Protein AF-0000000084991983 (afdb_homodimer)

Radius of gyration: 19.53 Å; Cα contacts (8 Å, |Δi|>4): 153; chains: 2; bounding box: 23×63×51 Å

Organism: Ammonifex degensii (strain DSM 10501 / KC4) (NCBI:txid429009)

InterPro domains:
  IPR003735 Metal-sensitive transcriptional repressor [PF02583] (11-75)
  IPR003735 Metal-sensitive transcriptional repressor [PTHR33677] (10-72)
  IPR038390 Metal-sensitive repressor, helix protomer superfamily [G3DSA:1.20.58.1000] (6-88)

Nearest PDB structures (foldseek):
  5lbm-assembly1_D  TM=7.539E-01  e=9.224E-03  Escherichia coli O157:H7
  4adz-assembly1_A-2  TM=6.629E-01  e=1.102E-02  Streptomyces lividans
  2hh7-assembly1_A  TM=7.240E-01  e=2.119E-02  Mycobacterium tuberculosis
  5lcy-assembly1_C  TM=6.510E-01  e=1.317E-02  Salmonella enterica subsp. enterica serovar Typhimurium
  5fmn-assembly1_B  TM=6.600E-01  e=1.671E-02  Synechocystis sp. PCC 6803

Solvent-accessible surface area (backbone atoms only — not comparable to full-atom values): 10326 Å² total; per-residue (Å²): 130,85,65,73,70,51,72,69,54,46,53,50,44,53,48,38,53,51,45,37,51,42,38,52,50,41,37,50,36,59,67,67,65,50,61,48,69,58,47,52,52,47,45,51,51,39,53,50,48,51,54,55,42,45,38,54,50,49,61,55,35,51,53,50,45,50,51,72,75,36,98,62,50,70,67,55,49,54,50,51,53,56,55,47,52,59,51,53,74,38,85,75,128,129,87,64,75,70,51,72,70,54,45,52,50,43,52,48,38,51,50,44,37,52,41,39,51,50,42,37,51,36,59,66,66,64,52,62,47,69,58,49,53,51,48,45,51,52,40,53,51,49,52,53,56,43,46,40,54,50,49,62,53,36,52,53,48,45,48,51,73,76,34,98,61,49,69,65,56,49,53,51,51,51,56,54,46,52,60,52,53,73,39,83,74,128

pLDDT: mean 87.82, std 11.71, range [43.47, 98.44]

Secondary structure (DSSP, 8-state):
------HHHHHHHHHHHHHHHHHHHHHHHHHTT--HHHHHHHHHHHHHHHHHHHHHHHHHHHHHHHHHHS---HHHHHHHHHHHHHHHTS---/------HHHHHHHHHHHHHHHHHHHHHHHHHTT--HHHHHHHHHHHHHHHHHHHHHHHHHHHHHHHHHHS---HHHHHHHHHHHHHHHTS---

Sequence (186 aa):
MTNLPDEGRLAIINRLRRIEGQVRGVCRMVEEDQDCEKILDQFKALEVAVRNCRRAVIGYYMIRCVKERFQCSEEMVGFLKQRLSGILDTPLPMTNLPDEGRLAIINRLRRIEGQVRGVCRMVEEDQDCEKILDQFKALEVAVRNCRRAVIGYYMIRCVKERFQCSEEMVGFLKQRLSGILDTPLP

Structure (mmCIF, N/CA/C/O backbone):
data_AF-0000000084991983-model_v1
#
loop_
_entity.id
_entity.type
_entity.pdbx_description
1 polymer 'Transcriptional regulator'
#
loop_
_atom_site.group_PDB
_atom_site.id
_atom_site.type_symbol
_atom_site.label_atom_id
_atom_site.label_alt_id
_atom_site.label_comp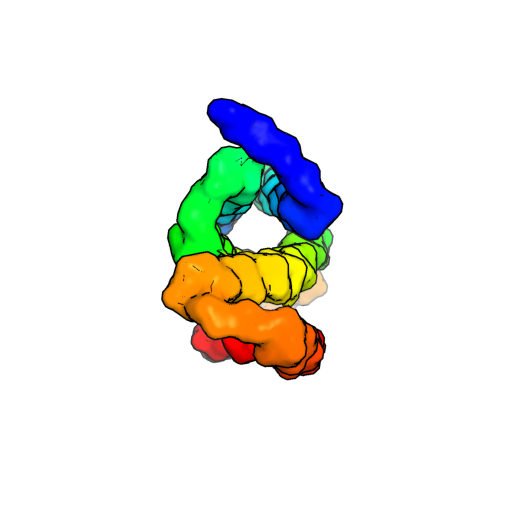_id
_atom_site.label_asym_id
_atom_site.label_entity_id
_atom_site.label_seq_id
_atom_site.pdbx_PDB_ins_code
_atom_site.Cartn_x
_atom_site.Cartn_y
_atom_site.Cartn_z
_atom_site.occupancy
_atom_site.B_iso_or_equiv
_atom_site.auth_seq_id
_atom_site.auth_comp_id
_atom_site.auth_asym_id
_atom_site.auth_atom_id
_atom_site.pdbx_PDB_model_num
ATOM 1 N N . MET A 1 1 ? 1.05 -30.484 4.715 1 43.47 1 MET A N 1
ATOM 2 C CA . MET A 1 1 ? 2.338 -30.516 4.027 1 43.47 1 MET A CA 1
ATOM 3 C C . MET A 1 1 ? 2.826 -29.094 3.73 1 43.47 1 MET A C 1
ATOM 5 O O . MET A 1 1 ? 2.158 -28.344 3.02 1 43.47 1 MET A O 1
ATOM 9 N N . THR A 1 2 ? 3.449 -28.375 4.691 1 53.75 2 THR A N 1
ATOM 10 C CA . THR A 1 2 ? 3.887 -26.984 4.66 1 53.75 2 THR A CA 1
ATOM 11 C C . THR A 1 2 ? 4.77 -26.719 3.439 1 53.75 2 THR A C 1
ATOM 13 O O . THR A 1 2 ? 5.883 -27.25 3.348 1 53.75 2 THR A O 1
ATOM 16 N N . ASN A 1 3 ? 4.199 -26.75 2.229 1 66.69 3 ASN A N 1
ATOM 17 C CA . ASN A 1 3 ? 4.977 -26.609 1.001 1 66.69 3 ASN A CA 1
ATOM 18 C C . ASN A 1 3 ? 5.922 -25.422 1.068 1 66.69 3 ASN A C 1
ATOM 20 O O . ASN A 1 3 ? 5.516 -24.312 1.453 1 66.69 3 ASN A O 1
ATOM 24 N N . LEU A 1 4 ? 7.168 -25.734 1.27 1 76.19 4 LEU A N 1
ATOM 25 C CA . LEU A 1 4 ? 8.242 -24.75 1.334 1 76.19 4 LEU A CA 1
ATOM 26 C C . LEU A 1 4 ? 8.148 -23.766 0.174 1 76.19 4 LEU A C 1
ATOM 28 O O . LEU A 1 4 ? 7.918 -24.172 -0.969 1 76.19 4 LEU A O 1
ATOM 32 N N . PRO A 1 5 ? 8.133 -22.547 0.545 1 82.06 5 PRO A N 1
ATOM 33 C CA . PRO A 1 5 ? 8 -21.547 -0.523 1 82.06 5 PRO A CA 1
ATOM 34 C C . PRO A 1 5 ? 9.18 -21.578 -1.501 1 82.06 5 PRO A C 1
ATOM 36 O O . PRO A 1 5 ? 10.312 -21.812 -1.096 1 82.06 5 PRO A O 1
ATOM 39 N N . ASP A 1 6 ? 8.922 -21.578 -2.74 1 90.19 6 ASP A N 1
ATOM 40 C CA . ASP A 1 6 ? 9.977 -21.391 -3.736 1 90.19 6 ASP A CA 1
ATOM 41 C C . ASP A 1 6 ? 10.555 -19.969 -3.664 1 90.19 6 ASP A C 1
ATOM 43 O O . ASP A 1 6 ? 10.164 -19.188 -2.809 1 90.19 6 ASP A O 1
ATOM 47 N N . GLU A 1 7 ? 11.5 -19.703 -4.543 1 91.19 7 GLU A N 1
ATOM 48 C CA . GLU A 1 7 ? 12.219 -18.438 -4.492 1 91.19 7 GLU A CA 1
ATOM 49 C C . GLU A 1 7 ? 11.289 -17.266 -4.754 1 91.19 7 GLU A C 1
ATOM 51 O O . GLU A 1 7 ? 11.406 -16.203 -4.117 1 91.19 7 GLU A O 1
ATOM 56 N N . GLY A 1 8 ? 10.383 -17.406 -5.707 1 91 8 GLY A N 1
ATOM 57 C CA . GLY A 1 8 ? 9.422 -16.344 -6.016 1 91 8 GLY A CA 1
ATOM 58 C C . GLY A 1 8 ? 8.484 -16.047 -4.867 1 91 8 GLY A C 1
ATOM 59 O O . GLY A 1 8 ? 8.242 -14.883 -4.543 1 91 8 GLY A O 1
ATOM 60 N N . ARG A 1 9 ? 7.992 -17.062 -4.301 1 93.75 9 ARG A N 1
ATOM 61 C CA . ARG A 1 9 ? 7.094 -16.906 -3.162 1 93.75 9 ARG A CA 1
ATOM 62 C C . ARG A 1 9 ? 7.816 -16.281 -1.973 1 93.75 9 ARG A C 1
ATOM 64 O O . ARG A 1 9 ? 7.266 -15.422 -1.284 1 93.75 9 ARG A O 1
ATOM 71 N N . LEU A 1 10 ? 9.039 -16.75 -1.759 1 95.94 10 LEU A N 1
ATOM 72 C CA . LEU A 1 10 ? 9.836 -16.203 -0.664 1 95.94 10 LEU A CA 1
ATOM 73 C C . LEU A 1 10 ? 10.102 -14.719 -0.87 1 95.94 10 LEU A C 1
ATOM 75 O O . LEU A 1 10 ? 10.031 -13.93 0.08 1 95.94 10 LEU A O 1
ATOM 79 N N . ALA A 1 11 ? 10.422 -14.352 -2.084 1 96.06 11 ALA A N 1
ATOM 80 C CA . ALA A 1 11 ? 10.656 -12.945 -2.408 1 96.06 11 ALA A CA 1
ATOM 81 C C . ALA A 1 11 ? 9.422 -12.102 -2.096 1 96.06 11 ALA A C 1
ATOM 83 O O . ALA A 1 11 ? 9.539 -10.992 -1.562 1 96.06 11 ALA A O 1
ATOM 84 N N . ILE A 1 12 ? 8.281 -12.625 -2.395 1 96.94 12 ILE A N 1
ATOM 85 C CA . ILE A 1 12 ? 7.027 -11.922 -2.158 1 96.94 12 ILE A CA 1
ATOM 86 C C . ILE A 1 12 ? 6.789 -11.781 -0.656 1 96.94 12 ILE A C 1
ATOM 88 O O . ILE A 1 12 ? 6.398 -10.711 -0.182 1 96.94 12 ILE A O 1
ATOM 92 N N . ILE A 1 13 ? 7.062 -12.859 0.103 1 97.94 13 ILE A N 1
ATOM 93 C CA . ILE A 1 13 ? 6.898 -12.844 1.553 1 97.94 13 ILE A CA 1
ATOM 94 C C . ILE A 1 13 ? 7.793 -11.758 2.158 1 97.94 13 ILE A C 1
ATOM 96 O O . ILE A 1 13 ? 7.348 -10.969 2.992 1 97.94 13 ILE A O 1
ATOM 100 N N . ASN A 1 14 ? 9 -11.719 1.677 1 97.81 14 ASN A N 1
ATOM 101 C CA . ASN A 1 14 ? 9.945 -10.734 2.184 1 97.81 14 ASN A CA 1
ATOM 102 C C . ASN A 1 14 ? 9.492 -9.312 1.866 1 97.81 14 ASN A C 1
ATOM 104 O O . ASN A 1 14 ? 9.633 -8.406 2.695 1 97.81 14 ASN A O 1
ATOM 108 N N . ARG A 1 15 ? 8.992 -9.078 0.676 1 97.69 15 ARG A N 1
ATOM 109 C CA . ARG A 1 15 ? 8.477 -7.77 0.302 1 97.69 15 ARG A CA 1
ATOM 110 C C . ARG A 1 15 ? 7.297 -7.375 1.187 1 97.69 15 ARG A C 1
ATOM 112 O O . ARG A 1 15 ? 7.203 -6.227 1.626 1 97.69 15 ARG A O 1
ATOM 119 N N . LEU A 1 16 ? 6.418 -8.281 1.469 1 98.31 16 LEU A N 1
ATOM 120 C CA . LEU A 1 16 ? 5.25 -8.016 2.297 1 98.31 16 LEU A CA 1
ATOM 121 C C . LEU A 1 16 ? 5.66 -7.672 3.727 1 98.31 16 LEU A C 1
ATOM 123 O O . LEU A 1 16 ? 5.07 -6.789 4.352 1 98.31 16 LEU A O 1
ATOM 127 N N . ARG A 1 17 ? 6.68 -8.359 4.191 1 97.75 17 ARG A N 1
ATOM 128 C CA . ARG A 1 17 ? 7.176 -8.078 5.535 1 97.75 17 ARG A CA 1
ATOM 129 C C . ARG A 1 17 ? 7.781 -6.68 5.617 1 97.75 17 ARG A C 1
ATOM 131 O O . ARG A 1 17 ? 7.617 -5.988 6.625 1 97.75 17 ARG A O 1
ATOM 138 N N . ARG A 1 18 ? 8.438 -6.32 4.602 1 97.38 18 ARG A N 1
ATOM 139 C CA . ARG A 1 18 ? 8.977 -4.969 4.547 1 97.38 18 ARG A CA 1
ATOM 140 C C . ARG A 1 18 ? 7.855 -3.932 4.562 1 97.38 18 ARG A C 1
ATOM 142 O O . ARG A 1 18 ? 7.938 -2.932 5.277 1 97.38 18 ARG A O 1
ATOM 149 N N . ILE A 1 19 ? 6.832 -4.172 3.75 1 98.44 19 ILE A N 1
ATOM 150 C CA . ILE A 1 19 ? 5.684 -3.27 3.684 1 98.44 19 ILE A CA 1
ATOM 151 C C . ILE A 1 19 ? 5.035 -3.156 5.062 1 98.44 19 ILE A C 1
ATOM 153 O O . ILE A 1 19 ? 4.684 -2.059 5.5 1 98.44 19 ILE A O 1
ATOM 157 N N . GLU A 1 20 ? 4.887 -4.262 5.723 1 98.06 20 GLU A N 1
ATOM 158 C CA . GLU A 1 20 ? 4.32 -4.273 7.07 1 98.06 20 GLU A CA 1
ATOM 159 C C . GLU A 1 20 ? 5.121 -3.375 8.016 1 98.06 20 GLU A C 1
ATOM 161 O O . GLU A 1 20 ? 4.543 -2.604 8.781 1 98.06 20 GLU A O 1
ATOM 166 N N . GLY A 1 21 ? 6.43 -3.521 7.945 1 97.31 21 GLY A N 1
ATOM 167 C CA . GLY A 1 21 ? 7.293 -2.668 8.75 1 97.31 21 GLY A CA 1
ATOM 168 C C . GLY A 1 21 ? 7.129 -1.192 8.438 1 97.31 21 GLY A C 1
ATOM 169 O O . GLY A 1 21 ? 7.121 -0.359 9.344 1 97.31 21 GLY A O 1
ATOM 170 N N . GLN A 1 22 ? 6.984 -0.893 7.082 1 97.81 22 GLN A N 1
ATOM 171 C CA . GLN A 1 22 ? 6.805 0.495 6.668 1 97.81 22 GLN A CA 1
ATOM 172 C C . GLN A 1 22 ? 5.488 1.058 7.191 1 97.81 22 GLN A C 1
ATOM 174 O O . GLN A 1 22 ? 5.434 2.199 7.652 1 97.81 22 GLN A O 1
ATOM 179 N N . VAL A 1 23 ? 4.43 0.25 7.148 1 98.25 23 VAL A N 1
ATOM 180 C CA . VAL A 1 23 ? 3.131 0.681 7.652 1 98.25 23 VAL A CA 1
ATOM 181 C C . VAL A 1 23 ? 3.23 0.987 9.148 1 98.25 23 VAL A C 1
ATOM 183 O O . VAL A 1 23 ? 2.752 2.027 9.602 1 98.25 23 VAL A O 1
ATOM 186 N N . ARG A 1 24 ? 3.883 0.131 9.883 1 97.25 24 ARG A N 1
ATOM 187 C CA . ARG A 1 24 ? 4.078 0.332 11.32 1 97.25 24 ARG A CA 1
ATOM 188 C C . ARG A 1 24 ? 4.863 1.609 11.586 1 97.25 24 ARG A C 1
ATOM 190 O O . ARG A 1 24 ? 4.551 2.35 12.523 1 97.25 24 ARG A O 1
ATOM 197 N N . GLY A 1 25 ? 5.867 1.763 10.766 1 97.25 25 GLY A N 1
ATOM 198 C CA . GLY A 1 25 ? 6.676 2.963 10.898 1 97.25 25 GLY A CA 1
ATOM 199 C C . GLY A 1 25 ? 5.883 4.242 10.711 1 97.25 25 GL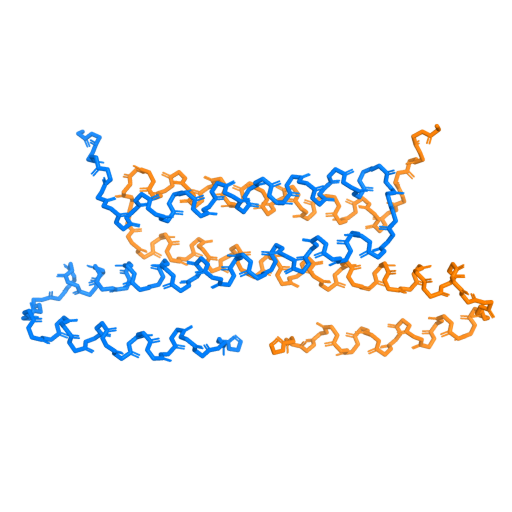Y A C 1
ATOM 200 O O . GLY A 1 25 ? 5.98 5.164 11.523 1 97.25 25 GLY A O 1
ATOM 201 N N . VAL A 1 26 ? 5.047 4.32 9.648 1 97.88 26 VAL A N 1
ATOM 202 C CA . VAL A 1 26 ? 4.219 5.496 9.391 1 97.88 26 VAL A CA 1
ATOM 203 C C . VAL A 1 26 ? 3.23 5.695 10.539 1 97.88 26 VAL A C 1
ATOM 205 O O . VAL A 1 26 ? 3.037 6.816 11.008 1 97.88 26 VAL A O 1
ATOM 208 N N . CYS A 1 27 ? 2.586 4.617 10.914 1 97.88 27 CYS A N 1
ATOM 209 C CA . CYS A 1 27 ? 1.615 4.672 12.008 1 97.88 27 CYS A CA 1
ATOM 210 C C . CYS A 1 27 ? 2.24 5.258 13.266 1 97.88 27 CYS A C 1
ATOM 212 O O . CYS A 1 27 ? 1.66 6.137 13.898 1 97.88 27 CYS A O 1
ATOM 214 N N . ARG A 1 28 ? 3.406 4.781 13.648 1 97.06 28 ARG A N 1
ATOM 215 C CA . ARG A 1 28 ? 4.125 5.281 14.812 1 97.06 28 ARG A CA 1
ATOM 216 C C . ARG A 1 28 ? 4.398 6.777 14.695 1 97.06 28 ARG A C 1
ATOM 218 O O . ARG A 1 28 ? 4.223 7.523 15.656 1 97.06 28 ARG A O 1
ATOM 225 N N . MET A 1 29 ? 4.828 7.145 13.492 1 96.44 29 MET A N 1
ATOM 226 C CA . MET A 1 29 ? 5.125 8.555 13.266 1 96.44 29 MET A CA 1
ATOM 227 C C . MET A 1 29 ? 3.879 9.414 13.469 1 96.44 29 MET A C 1
ATOM 229 O O . MET A 1 29 ? 3.957 10.5 14.039 1 96.44 29 MET A O 1
ATOM 233 N N . VAL A 1 30 ? 2.748 8.945 12.992 1 96.5 30 VAL A N 1
ATOM 234 C CA . VAL A 1 30 ? 1.485 9.664 13.133 1 96.5 30 VAL A CA 1
ATOM 235 C C . VAL A 1 30 ? 1.081 9.703 14.609 1 96.5 30 VAL A C 1
ATOM 237 O O . VAL A 1 30 ? 0.678 10.75 15.117 1 96.5 30 VAL A O 1
ATOM 240 N N . GLU A 1 31 ? 1.225 8.609 15.312 1 96.25 31 GLU A N 1
ATOM 241 C CA . GLU A 1 31 ? 0.888 8.523 16.734 1 96.25 31 GLU A CA 1
ATOM 242 C C . GLU A 1 31 ? 1.729 9.492 17.562 1 96.25 31 GLU A C 1
ATOM 244 O O . GLU A 1 31 ? 1.227 10.102 18.5 1 96.25 31 GLU A O 1
ATOM 249 N N . GLU A 1 32 ? 2.963 9.656 17.156 1 95.56 32 GLU A N 1
ATOM 250 C CA . GLU A 1 32 ? 3.916 10.492 17.891 1 95.56 32 GLU A CA 1
ATOM 251 C C . GLU A 1 32 ? 3.867 11.938 17.406 1 95.56 32 GLU A C 1
ATOM 253 O O . GLU A 1 32 ? 4.617 12.781 17.906 1 95.56 32 GLU A O 1
ATOM 258 N N . ASP A 1 33 ? 2.998 12.18 16.406 1 93.31 33 ASP A N 1
ATOM 259 C CA . ASP A 1 33 ? 2.822 13.516 15.828 1 93.31 33 ASP A CA 1
ATOM 260 C C . ASP A 1 33 ? 4.156 14.078 15.344 1 93.31 33 ASP A C 1
ATOM 262 O O . ASP A 1 33 ? 4.52 15.203 15.695 1 93.31 33 ASP A O 1
ATOM 266 N N . GLN A 1 34 ? 4.891 13.32 14.633 1 93.81 34 GLN A N 1
ATOM 267 C CA . GLN A 1 34 ? 6.191 13.719 14.102 1 93.81 34 GLN A CA 1
ATOM 268 C C . GLN A 1 34 ? 6.035 14.727 12.969 1 93.81 34 GLN A C 1
ATOM 270 O O . GLN A 1 34 ? 4.918 15.133 12.641 1 93.81 34 GLN A O 1
ATOM 275 N N . ASP A 1 35 ? 7.152 15.211 12.43 1 92.75 35 ASP A N 1
ATOM 276 C CA . ASP A 1 35 ? 7.195 16.203 11.359 1 92.75 35 ASP A CA 1
ATOM 277 C C . ASP A 1 35 ? 6.387 15.742 10.148 1 92.75 35 ASP A C 1
ATOM 279 O O . ASP A 1 35 ? 6.551 14.617 9.672 1 92.75 35 ASP A O 1
ATOM 283 N N . CYS A 1 36 ? 5.527 16.578 9.719 1 92.44 36 CYS A N 1
ATOM 284 C CA . CYS A 1 36 ? 4.586 16.266 8.656 1 92.44 36 CYS A CA 1
ATOM 285 C C . CYS A 1 36 ? 5.32 15.883 7.375 1 92.44 36 CYS A C 1
ATOM 287 O O . CYS A 1 36 ? 4.871 15 6.641 1 92.44 36 CYS A O 1
ATOM 289 N N . GLU A 1 37 ? 6.445 16.562 7.047 1 90.81 37 GLU A N 1
ATOM 290 C CA . GLU A 1 37 ? 7.199 16.25 5.836 1 90.81 37 GLU A CA 1
ATOM 291 C C . GLU A 1 37 ? 7.77 14.836 5.887 1 90.81 37 GLU A C 1
ATOM 293 O O . GLU A 1 37 ? 7.762 14.125 4.879 1 90.81 37 GLU A O 1
ATOM 298 N N . LYS A 1 38 ? 8.227 14.445 7.078 1 94.44 38 LYS A N 1
ATOM 299 C CA . LYS A 1 38 ? 8.773 13.109 7.25 1 94.44 38 LYS A CA 1
ATOM 300 C C . LYS A 1 38 ? 7.691 12.047 7.125 1 94.44 38 LYS A C 1
ATOM 302 O O . LYS A 1 38 ? 7.918 10.984 6.531 1 94.44 38 LYS A O 1
ATOM 307 N N . ILE A 1 39 ? 6.531 12.383 7.652 1 95.69 39 ILE A N 1
ATOM 308 C CA . ILE A 1 39 ? 5.402 11.461 7.574 1 95.69 39 ILE A CA 1
ATOM 309 C C . ILE A 1 39 ? 5.004 11.25 6.113 1 95.69 39 ILE A C 1
ATOM 311 O O . ILE A 1 39 ? 4.793 10.117 5.676 1 95.69 39 ILE A O 1
ATOM 315 N N . LEU A 1 40 ? 4.973 12.32 5.328 1 93.31 40 LEU A N 1
ATOM 316 C CA . LEU A 1 40 ? 4.609 12.234 3.916 1 93.31 40 LEU A CA 1
ATOM 317 C C . LEU A 1 40 ? 5.66 11.461 3.133 1 93.31 40 LEU A C 1
ATOM 319 O O . LEU A 1 40 ? 5.32 10.656 2.26 1 93.31 40 LEU A O 1
ATOM 323 N N . ASP A 1 41 ? 6.883 11.68 3.479 1 93.94 41 ASP A N 1
ATOM 324 C CA . ASP A 1 41 ? 7.965 10.977 2.799 1 93.94 41 ASP A CA 1
ATOM 325 C C . ASP A 1 41 ? 7.906 9.477 3.072 1 93.94 41 ASP A C 1
ATOM 327 O O . ASP A 1 41 ? 8.07 8.664 2.156 1 93.94 41 ASP A O 1
ATOM 331 N N . GLN A 1 42 ? 7.629 9.203 4.34 1 96 42 GLN A N 1
ATOM 332 C CA . GLN A 1 42 ? 7.559 7.793 4.707 1 96 42 GLN A CA 1
ATOM 333 C C . GLN A 1 42 ? 6.348 7.117 4.066 1 96 42 GLN A C 1
ATOM 335 O O . GLN A 1 42 ? 6.41 5.949 3.682 1 96 42 GLN A O 1
ATOM 340 N N . PHE A 1 43 ? 5.293 7.824 3.953 1 96.31 43 PHE A N 1
ATOM 341 C CA . PHE A 1 43 ? 4.109 7.273 3.301 1 96.31 43 PHE A CA 1
ATOM 342 C C . PHE A 1 43 ? 4.371 7.031 1.818 1 96.31 43 PHE A C 1
ATOM 344 O O . PHE A 1 43 ? 3.93 6.027 1.261 1 96.31 43 PHE A O 1
ATOM 351 N N . LYS A 1 44 ? 5.02 7.953 1.188 1 95 44 LYS A N 1
ATOM 352 C CA . LYS A 1 44 ? 5.391 7.773 -0.212 1 95 44 LYS A CA 1
ATOM 353 C C . LYS A 1 44 ? 6.215 6.5 -0.405 1 95 44 LYS A C 1
ATOM 355 O O . LYS A 1 44 ? 6.008 5.762 -1.369 1 95 44 LYS A O 1
ATOM 360 N N . ALA A 1 45 ? 7.137 6.281 0.519 1 96.56 45 ALA A N 1
ATOM 361 C CA . ALA A 1 45 ? 7.953 5.066 0.475 1 96.56 45 ALA A CA 1
ATOM 362 C C . ALA A 1 45 ? 7.086 3.818 0.586 1 96.56 45 ALA A C 1
ATOM 364 O O . ALA A 1 45 ? 7.34 2.816 -0.085 1 96.56 45 ALA A O 1
ATOM 365 N N . LEU A 1 46 ? 6.055 3.885 1.423 1 97.25 46 LEU A N 1
ATOM 366 C CA . LEU A 1 46 ? 5.113 2.783 1.575 1 97.25 46 LEU A CA 1
ATOM 367 C C . LEU A 1 46 ? 4.363 2.523 0.273 1 97.25 46 LEU A C 1
ATOM 369 O O . LEU A 1 46 ? 4.234 1.374 -0.156 1 97.25 46 LEU A O 1
ATOM 373 N N . GLU A 1 47 ? 3.916 3.551 -0.364 1 94.31 47 GLU A N 1
ATOM 374 C CA . GLU A 1 47 ? 3.195 3.426 -1.627 1 94.31 47 GLU A CA 1
ATOM 375 C C . GLU A 1 47 ? 4.066 2.775 -2.699 1 94.31 47 GLU A C 1
ATOM 377 O O . GLU A 1 47 ? 3.607 1.899 -3.434 1 94.31 47 GLU A O 1
ATOM 382 N N . VAL A 1 48 ? 5.273 3.236 -2.773 1 94.25 48 VAL A N 1
ATOM 383 C CA . VAL A 1 48 ? 6.219 2.715 -3.754 1 94.25 48 VAL A CA 1
ATOM 384 C C . VAL A 1 48 ? 6.48 1.234 -3.484 1 94.25 48 VAL A C 1
ATOM 386 O O . VAL A 1 48 ? 6.508 0.424 -4.414 1 94.25 48 VAL A O 1
ATOM 389 N N . ALA A 1 49 ? 6.684 0.936 -2.182 1 96.44 49 ALA A N 1
ATOM 390 C CA . ALA A 1 49 ? 6.918 -0.453 -1.797 1 96.44 49 ALA A CA 1
ATOM 391 C C . ALA A 1 49 ? 5.742 -1.339 -2.197 1 96.44 49 ALA A C 1
ATOM 393 O O . ALA A 1 49 ? 5.934 -2.451 -2.693 1 96.44 49 ALA A O 1
ATOM 394 N N . VAL A 1 50 ? 4.496 -0.913 -2.039 1 96.25 50 VAL A N 1
ATOM 395 C CA . VAL A 1 50 ? 3.303 -1.674 -2.387 1 96.25 50 VAL A CA 1
ATOM 396 C C . VAL A 1 50 ? 3.223 -1.849 -3.902 1 96.25 50 VAL A C 1
ATOM 398 O O . VAL A 1 50 ? 2.908 -2.936 -4.391 1 96.25 50 VAL A O 1
ATOM 401 N N . ARG A 1 51 ? 3.561 -0.825 -4.617 1 92 51 ARG A N 1
ATOM 402 C CA . ARG A 1 51 ? 3.551 -0.889 -6.078 1 92 51 ARG A CA 1
ATOM 403 C C . ARG A 1 51 ? 4.559 -1.913 -6.586 1 92 51 ARG A C 1
ATOM 405 O O . ARG A 1 51 ? 4.254 -2.691 -7.492 1 92 51 ARG A O 1
ATOM 412 N N . ASN A 1 52 ? 5.691 -1.844 -6.039 1 92.81 52 ASN A N 1
ATOM 413 C CA . ASN A 1 52 ? 6.727 -2.803 -6.414 1 92.81 52 ASN A CA 1
ATOM 414 C C . ASN A 1 52 ? 6.316 -4.23 -6.074 1 92.81 52 ASN A C 1
ATOM 416 O O . ASN A 1 52 ? 6.562 -5.156 -6.852 1 92.81 52 ASN A O 1
ATOM 420 N N . CYS A 1 53 ? 5.688 -4.414 -4.992 1 96.19 53 CYS A N 1
ATOM 421 C CA . CYS A 1 53 ? 5.211 -5.73 -4.586 1 96.19 53 CYS A CA 1
ATOM 422 C C . CYS A 1 53 ? 4.113 -6.227 -5.52 1 96.19 53 CYS A C 1
ATOM 424 O O . CYS A 1 53 ? 4.055 -7.414 -5.844 1 96.19 53 CYS A O 1
ATOM 426 N N . ARG A 1 54 ? 3.299 -5.336 -5.93 1 92.06 54 ARG A N 1
ATOM 427 C CA . ARG A 1 54 ? 2.234 -5.66 -6.875 1 92.06 54 ARG A CA 1
ATOM 428 C C . ARG A 1 54 ? 2.793 -6.336 -8.117 1 92.06 54 ARG A C 1
ATOM 430 O O . ARG A 1 54 ? 2.262 -7.352 -8.57 1 92.06 54 ARG A O 1
ATOM 437 N N . ARG A 1 55 ? 3.828 -5.797 -8.633 1 90.12 55 ARG A N 1
ATOM 438 C CA . ARG A 1 55 ? 4.461 -6.363 -9.82 1 90.12 55 ARG A CA 1
ATOM 439 C C . ARG A 1 55 ? 4.914 -7.797 -9.57 1 90.12 55 ARG A C 1
ATOM 441 O O . ARG A 1 55 ? 4.711 -8.672 -10.414 1 90.12 55 ARG A O 1
ATOM 448 N N . ALA A 1 56 ? 5.48 -8.008 -8.469 1 92.69 56 ALA A N 1
ATOM 449 C CA . ALA A 1 56 ? 5.973 -9.336 -8.109 1 92.69 56 ALA A CA 1
ATOM 450 C C . ALA A 1 56 ? 4.816 -10.312 -7.898 1 92.69 56 ALA A C 1
ATOM 452 O O . ALA A 1 56 ? 4.852 -11.445 -8.383 1 92.69 56 ALA A O 1
ATOM 453 N N . VAL A 1 57 ? 3.795 -9.891 -7.234 1 93.88 57 VAL A N 1
ATOM 454 C CA . VAL A 1 57 ? 2.645 -10.719 -6.902 1 93.88 57 VAL A CA 1
ATOM 455 C C . VAL A 1 57 ? 1.892 -11.094 -8.172 1 93.88 57 VAL A C 1
ATOM 457 O O . VAL A 1 57 ? 1.602 -12.273 -8.406 1 93.88 57 VAL A O 1
ATOM 460 N N . ILE A 1 58 ? 1.608 -10.102 -8.969 1 89.94 58 ILE A N 1
ATOM 461 C CA . ILE A 1 58 ? 0.861 -10.336 -10.203 1 89.94 58 ILE A CA 1
ATOM 462 C C . ILE A 1 58 ? 1.67 -11.234 -11.133 1 89.94 58 ILE A C 1
ATOM 464 O O . ILE A 1 58 ? 1.14 -12.195 -11.695 1 89.94 58 ILE A O 1
ATOM 468 N N . GLY A 1 59 ? 2.918 -10.906 -11.297 1 87.69 59 GLY A N 1
ATOM 469 C CA . GLY A 1 59 ? 3.779 -11.711 -12.156 1 87.69 59 GLY A CA 1
ATOM 470 C C . GLY A 1 59 ? 3.854 -13.164 -11.727 1 87.69 59 GLY A C 1
ATOM 471 O O . GLY A 1 59 ? 3.811 -14.07 -12.57 1 87.69 59 GLY A O 1
ATOM 472 N N . TYR A 1 60 ? 3.916 -13.414 -10.5 1 90.5 60 TYR A N 1
ATOM 473 C CA . TYR A 1 60 ? 4.062 -14.766 -9.977 1 90.5 60 TYR A CA 1
ATOM 474 C C . TYR A 1 60 ? 2.732 -15.508 -10.008 1 90.5 60 TYR A C 1
ATOM 476 O O . TYR A 1 60 ? 2.648 -16.625 -10.539 1 90.5 60 TYR A O 1
ATOM 484 N N . TYR A 1 61 ? 1.675 -14.922 -9.539 1 90.31 61 TYR A N 1
ATOM 485 C CA . TYR A 1 61 ? 0.429 -15.648 -9.328 1 90.31 61 TYR A CA 1
ATOM 486 C C . TYR A 1 61 ? -0.42 -15.656 -10.594 1 90.31 61 TYR A C 1
ATOM 488 O O . TYR A 1 61 ? -1.189 -16.594 -10.836 1 90.31 61 TYR A O 1
ATOM 496 N N . MET A 1 62 ? -0.345 -14.664 -11.312 1 84.56 62 MET A N 1
ATOM 497 C CA . MET A 1 62 ? -1.11 -14.68 -12.555 1 84.56 62 MET A CA 1
ATOM 498 C C . MET A 1 62 ? -0.703 -15.859 -13.43 1 84.56 62 MET A C 1
ATOM 500 O O . MET A 1 62 ? -1.559 -16.562 -13.969 1 84.56 62 MET A O 1
ATOM 504 N N . ILE A 1 63 ? 0.561 -16.078 -13.531 1 83.5 63 ILE A N 1
ATOM 505 C CA . ILE A 1 63 ? 1.09 -17.188 -14.336 1 83.5 63 ILE A CA 1
ATOM 506 C C . ILE A 1 63 ? 0.688 -18.516 -13.711 1 83.5 63 ILE A C 1
ATOM 508 O O . ILE A 1 63 ? 0.286 -19.438 -14.414 1 83.5 63 ILE A O 1
ATOM 512 N N . ARG A 1 64 ? 0.767 -18.609 -12.508 1 84.38 64 ARG A N 1
ATOM 513 C CA . ARG A 1 64 ? 0.412 -19.844 -11.797 1 84.38 64 ARG A CA 1
ATOM 514 C C . ARG A 1 64 ? -1.073 -20.156 -11.953 1 84.38 64 ARG A C 1
ATOM 516 O O . ARG A 1 64 ? -1.452 -21.297 -12.156 1 84.38 64 ARG A O 1
ATOM 523 N N . CYS A 1 65 ? -1.875 -19.156 -11.781 1 85.94 65 CYS A N 1
ATOM 524 C CA . CYS A 1 65 ? -3.314 -19.344 -11.93 1 85.94 65 CYS A CA 1
ATOM 525 C C . CYS A 1 65 ? -3.662 -19.828 -13.328 1 85.94 65 CYS A C 1
ATOM 527 O O . CYS A 1 65 ? -4.48 -20.734 -13.492 1 85.94 65 CYS A O 1
ATOM 529 N N . VAL A 1 66 ? -3.08 -19.219 -14.297 1 82.94 66 VAL A N 1
ATOM 530 C CA . VAL A 1 66 ? -3.314 -19.594 -15.688 1 82.94 66 VAL A CA 1
ATOM 531 C C . VAL A 1 66 ? -2.885 -21.047 -15.898 1 82.94 66 VAL A C 1
ATOM 533 O O . VAL A 1 66 ? -3.607 -21.828 -16.516 1 82.94 66 VAL A O 1
ATOM 536 N N . LYS A 1 67 ? -1.777 -21.438 -15.359 1 84 67 LYS A N 1
ATOM 537 C CA . LYS A 1 67 ? -1.27 -22.797 -15.5 1 84 67 LYS A CA 1
ATOM 538 C C . LYS A 1 67 ? -2.174 -23.797 -14.789 1 84 67 LYS A C 1
ATOM 540 O O . LYS A 1 67 ? -2.383 -24.922 -15.281 1 84 67 LYS A O 1
ATOM 545 N N . GLU A 1 68 ? -2.623 -23.406 -13.703 1 82.5 68 GLU A N 1
ATOM 546 C CA . GLU A 1 68 ? -3.459 -24.297 -12.914 1 82.5 68 GLU A CA 1
ATOM 547 C C . GLU A 1 68 ? -4.824 -24.5 -13.562 1 82.5 68 GLU A C 1
ATOM 549 O O . GLU A 1 68 ? -5.43 -25.562 -13.438 1 82.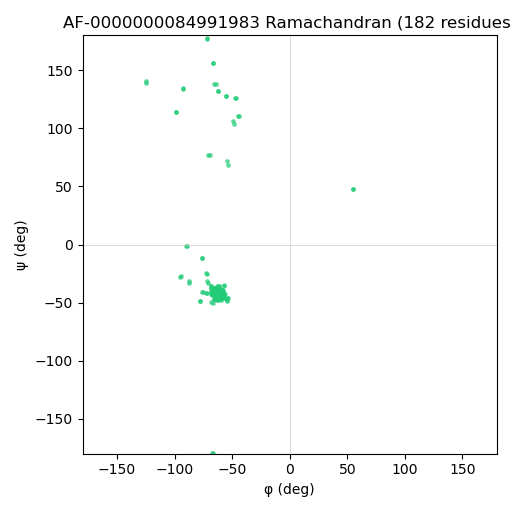5 68 GLU A O 1
ATOM 554 N N . ARG A 1 69 ? -5.281 -23.484 -14.203 1 84.25 69 ARG A N 1
ATOM 555 C CA . ARG A 1 69 ? -6.645 -23.516 -14.719 1 84.25 69 ARG A CA 1
ATOM 556 C C . ARG A 1 69 ? -6.68 -23.984 -16.172 1 84.25 69 ARG A C 1
ATOM 558 O O . ARG A 1 69 ? -7.68 -24.547 -16.625 1 84.25 69 ARG A O 1
ATOM 565 N N . PHE A 1 70 ? -5.516 -23.672 -16.75 1 82.81 70 PHE A N 1
ATOM 566 C CA . PHE A 1 70 ? -5.512 -24 -18.172 1 82.81 70 PHE A CA 1
ATOM 567 C C . PHE A 1 70 ? -4.332 -24.906 -18.516 1 82.81 70 PHE A C 1
ATOM 569 O O . PHE A 1 70 ? -3.324 -24.922 -17.812 1 82.81 70 PHE A O 1
ATOM 576 N N . GLN A 1 71 ? -4.484 -25.922 -19.406 1 82.38 71 GLN A N 1
ATOM 577 C CA . GLN A 1 71 ? -3.398 -26.734 -19.922 1 82.38 71 GLN A CA 1
ATOM 578 C C . GLN A 1 71 ? -2.521 -25.938 -20.891 1 82.38 71 GLN A C 1
ATOM 580 O O . GLN A 1 71 ? -2.654 -26.062 -22.109 1 82.38 71 GLN A O 1
ATOM 585 N N . CYS A 1 72 ? -1.696 -25.109 -20.234 1 80.56 72 CYS A N 1
ATOM 586 C CA . CYS A 1 72 ? -0.871 -24.234 -21.047 1 80.56 72 CYS A CA 1
ATOM 587 C C . CYS A 1 72 ? 0.485 -24.859 -21.344 1 80.56 72 CYS A C 1
ATOM 589 O O . CYS A 1 72 ? 1.068 -25.516 -20.469 1 80.56 72 CYS A O 1
ATOM 591 N N . SER A 1 73 ? 0.819 -24.75 -22.578 1 87 73 SER A N 1
ATOM 592 C CA . SER A 1 73 ? 2.168 -25.172 -22.938 1 87 73 SER A CA 1
ATOM 593 C C . SER A 1 73 ? 3.219 -24.266 -22.312 1 87 73 SER A C 1
ATOM 595 O O . SER A 1 73 ? 2.908 -23.141 -21.891 1 87 73 SER A O 1
ATOM 597 N N . GLU A 1 74 ? 4.367 -24.75 -22.156 1 86.12 74 GLU A N 1
ATOM 598 C CA . GLU A 1 74 ? 5.469 -23.938 -21.641 1 86.12 74 GLU A CA 1
ATOM 599 C C . GLU A 1 74 ? 5.695 -22.703 -22.5 1 86.12 74 GLU A C 1
ATOM 601 O O . GLU A 1 74 ? 6.059 -21.641 -22 1 86.12 74 GLU A O 1
ATOM 606 N N . GLU A 1 75 ? 5.48 -22.922 -23.766 1 87.56 75 GLU A N 1
ATOM 607 C CA . GLU A 1 75 ? 5.621 -21.812 -24.703 1 87.56 75 GLU A CA 1
ATOM 608 C C . GLU A 1 75 ? 4.613 -20.703 -24.406 1 87.56 75 GLU A C 1
ATOM 610 O O . GLU A 1 75 ? 4.965 -19.516 -24.406 1 87.56 75 GLU A O 1
ATOM 615 N N . MET A 1 76 ? 3.395 -21.094 -24.188 1 84.69 76 MET A N 1
ATOM 616 C CA . MET A 1 76 ? 2.346 -20.125 -23.859 1 84.69 76 MET A CA 1
ATOM 617 C C . MET A 1 76 ? 2.643 -19.422 -22.547 1 84.69 76 MET A C 1
ATOM 619 O O . MET A 1 76 ? 2.445 -18.203 -22.422 1 84.69 76 MET A O 1
ATOM 623 N N . VAL A 1 77 ? 3.15 -20.172 -21.609 1 84.75 77 VAL A N 1
ATOM 624 C CA . VAL A 1 77 ? 3.494 -19.625 -20.312 1 84.75 77 VAL A CA 1
ATOM 625 C C . VAL A 1 77 ? 4.617 -18.594 -20.453 1 84.75 77 VAL A C 1
ATOM 627 O O . VAL A 1 77 ? 4.574 -17.531 -19.828 1 84.75 77 VAL A O 1
ATOM 630 N N . GLY A 1 78 ? 5.621 -18.953 -21.219 1 85.44 78 GLY A N 1
ATOM 631 C CA . GLY A 1 78 ? 6.715 -18.031 -21.484 1 85.44 78 GLY A CA 1
ATOM 632 C C . GLY A 1 78 ? 6.262 -16.734 -22.141 1 85.44 78 GLY A C 1
ATOM 633 O O . GLY A 1 78 ? 6.703 -15.656 -21.766 1 85.44 78 GLY A O 1
ATOM 634 N N . PHE A 1 79 ? 5.359 -16.844 -23.016 1 84.5 79 PHE A N 1
ATOM 635 C CA . PHE A 1 79 ? 4.793 -15.688 -23.703 1 84.5 79 PHE A CA 1
ATOM 636 C C . PHE A 1 79 ? 4.027 -14.805 -22.734 1 84.5 79 PHE A C 1
ATOM 638 O O . PHE A 1 79 ? 4.207 -13.586 -22.719 1 84.5 79 PHE A O 1
ATOM 645 N N . LEU A 1 80 ? 3.217 -15.344 -21.938 1 82.56 80 LEU A N 1
ATOM 646 C CA . LEU A 1 80 ? 2.418 -14.617 -20.953 1 82.56 80 LEU A CA 1
ATOM 647 C C . LEU A 1 80 ? 3.312 -13.875 -19.969 1 82.56 80 LEU A C 1
ATOM 649 O O . LEU A 1 80 ? 3.057 -12.711 -19.641 1 82.56 80 LEU A O 1
ATOM 653 N N . LYS A 1 81 ? 4.363 -14.57 -19.578 1 83.62 81 LYS A N 1
ATOM 654 C CA . LYS A 1 81 ? 5.301 -13.961 -18.641 1 83.62 81 LYS A CA 1
ATOM 655 C C . LYS A 1 81 ? 5.938 -12.711 -19.234 1 83.62 81 LYS A C 1
ATOM 657 O O . LYS A 1 81 ? 6.059 -11.688 -18.562 1 83.62 81 LYS A O 1
ATOM 662 N N . GLN A 1 82 ? 6.273 -12.75 -20.438 1 84.69 82 GLN A N 1
ATOM 663 C CA . GLN A 1 82 ? 6.918 -11.633 -21.125 1 84.69 82 GLN A CA 1
ATOM 664 C C . GLN A 1 82 ? 5.957 -10.461 -21.281 1 84.69 82 GLN A C 1
ATOM 666 O O . GLN A 1 82 ? 6.34 -9.305 -21.062 1 84.69 82 GLN A O 1
ATOM 671 N N . ARG A 1 83 ? 4.773 -10.648 -21.578 1 82.12 83 ARG A N 1
ATOM 672 C CA . ARG A 1 83 ? 3.783 -9.594 -21.797 1 82.12 83 ARG A CA 1
ATOM 673 C C . ARG A 1 83 ? 3.395 -8.938 -20.469 1 82.12 83 ARG A C 1
ATOM 675 O O . ARG A 1 83 ? 3.232 -7.719 -20.406 1 82.12 83 ARG A O 1
ATOM 682 N N . LEU A 1 84 ? 3.248 -9.758 -19.516 1 82.19 84 LEU A N 1
ATOM 683 C CA . LEU A 1 84 ? 2.859 -9.258 -18.203 1 82.19 84 LEU A CA 1
ATOM 684 C C . LEU A 1 84 ? 3.943 -8.352 -17.625 1 82.19 84 LEU A C 1
ATOM 686 O O . LEU A 1 84 ? 3.639 -7.324 -17.016 1 82.19 84 LEU A O 1
ATOM 690 N N . SER A 1 85 ? 5.176 -8.758 -17.828 1 79.56 85 SER A N 1
ATOM 691 C CA . SER A 1 85 ? 6.289 -7.953 -17.344 1 79.56 85 SER A CA 1
ATOM 692 C C . SER A 1 85 ? 6.254 -6.543 -17.922 1 79.56 85 SER A C 1
ATOM 694 O O . SER A 1 85 ? 6.492 -5.566 -17.219 1 79.56 85 SER A O 1
ATOM 696 N N . GLY A 1 86 ? 5.949 -6.496 -19.141 1 76.56 86 GLY A N 1
ATOM 697 C CA . GLY A 1 86 ? 5.82 -5.203 -19.797 1 76.56 86 GLY A CA 1
ATOM 698 C C . GLY A 1 86 ? 4.699 -4.355 -19.219 1 76.56 86 GLY A C 1
ATOM 699 O O . GLY A 1 86 ? 4.859 -3.146 -19.047 1 76.56 86 GLY A O 1
ATOM 700 N N . ILE A 1 87 ? 3.66 -4.973 -18.859 1 74.75 87 ILE A N 1
ATOM 701 C CA . ILE A 1 87 ? 2.482 -4.293 -18.344 1 74.75 87 ILE A CA 1
ATOM 702 C C . ILE A 1 87 ? 2.744 -3.844 -16.906 1 74.75 87 ILE A C 1
ATOM 704 O O . ILE A 1 87 ? 2.398 -2.721 -16.531 1 74.75 87 ILE A O 1
ATOM 708 N N . LEU A 1 88 ? 3.381 -4.73 -16.203 1 77.69 88 LEU A N 1
ATOM 709 C CA . LEU A 1 88 ? 3.6 -4.477 -14.789 1 77.69 88 LEU A CA 1
ATOM 710 C C . LEU A 1 88 ? 4.648 -3.389 -14.586 1 77.69 88 LEU A C 1
ATOM 712 O O . LEU A 1 88 ? 4.645 -2.699 -13.562 1 77.69 88 LEU A O 1
ATOM 716 N N . ASP A 1 89 ? 5.504 -3.229 -15.539 1 71.56 89 ASP A N 1
ATOM 717 C CA . ASP A 1 89 ? 6.523 -2.186 -15.477 1 71.56 89 ASP A CA 1
ATOM 718 C C . ASP A 1 89 ? 5.922 -0.812 -15.773 1 71.56 89 ASP A C 1
ATOM 720 O O . ASP A 1 89 ? 6.566 0.213 -15.547 1 71.56 89 ASP A O 1
ATOM 724 N N . THR A 1 90 ? 4.68 -0.865 -16.266 1 62.28 90 THR A N 1
ATOM 725 C CA . THR A 1 90 ? 3.951 0.377 -16.5 1 62.28 90 THR A CA 1
ATOM 726 C C . THR A 1 90 ? 2.986 0.658 -15.352 1 62.28 90 THR A C 1
ATOM 728 O O . THR A 1 90 ? 2.27 -0.239 -14.898 1 62.28 90 THR A O 1
ATOM 731 N N . PRO A 1 91 ? 3.201 1.731 -14.57 1 54.66 91 PRO A N 1
ATOM 732 C CA . PRO A 1 91 ? 2.291 2.018 -13.453 1 54.66 91 PRO A CA 1
ATOM 733 C C . PRO A 1 91 ? 0.821 1.867 -13.844 1 54.66 91 PRO A C 1
ATOM 735 O O . PRO A 1 91 ? 0.405 2.346 -14.898 1 54.66 91 PRO A O 1
ATOM 738 N N . LEU A 1 92 ? 0.281 0.806 -13.242 1 53.56 92 LEU A N 1
ATOM 739 C CA . LEU A 1 92 ? -1.133 0.607 -13.547 1 53.56 92 LEU A CA 1
ATOM 740 C C . LEU A 1 92 ? -1.974 1.753 -12.992 1 53.56 92 LEU A C 1
ATOM 742 O O . LEU A 1 92 ? -1.666 2.301 -11.93 1 53.56 92 LEU A O 1
ATOM 746 N N . PRO A 1 93 ? -2.859 2.166 -13.734 1 47.09 93 PRO A N 1
ATOM 747 C CA . PRO A 1 93 ? -3.723 3.27 -13.305 1 47.09 93 PRO A CA 1
ATOM 748 C C . PRO A 1 93 ? -4.488 2.957 -12.023 1 47.09 93 PRO A C 1
ATOM 750 O O . PRO A 1 93 ? -4.711 1.786 -11.703 1 47.09 93 PRO A O 1
ATOM 753 N N . MET B 1 1 ? 4.859 15.297 26.141 1 43.56 1 MET B N 1
ATOM 754 C CA . MET B 1 1 ? 3.432 15.609 26.156 1 43.56 1 MET B CA 1
ATOM 755 C C . MET B 1 1 ? 2.703 14.891 25.031 1 43.56 1 MET B C 1
ATOM 757 O O . MET B 1 1 ? 3.002 15.109 23.859 1 43.56 1 MET B O 1
ATOM 761 N N . THR B 1 2 ? 2.328 13.578 25.172 1 53.94 2 THR B N 1
ATOM 762 C CA . THR B 1 2 ? 1.736 12.695 24.156 1 53.94 2 THR B CA 1
ATOM 763 C C . THR B 1 2 ? 0.484 13.328 23.562 1 53.94 2 THR B C 1
ATOM 765 O O . THR B 1 2 ? -0.521 13.508 24.25 1 53.94 2 THR B O 1
ATOM 768 N N . ASN B 1 3 ? 0.625 14.375 22.75 1 66.94 3 ASN B N 1
ATOM 769 C CA . ASN B 1 3 ? -0.507 15.117 22.203 1 66.94 3 ASN B CA 1
ATOM 770 C C . ASN B 1 3 ? -1.549 14.18 21.594 1 66.94 3 ASN B C 1
ATOM 772 O O . ASN B 1 3 ? -1.205 13.258 20.859 1 66.94 3 ASN B O 1
ATOM 776 N N . LEU B 1 4 ? -2.627 14.055 22.312 1 76.75 4 LEU B N 1
ATOM 777 C CA . LEU B 1 4 ? -3.768 13.242 21.906 1 76.75 4 LEU B CA 1
ATOM 778 C C . LEU B 1 4 ? -4.148 13.523 20.453 1 76.75 4 LEU B C 1
ATOM 780 O O . LEU B 1 4 ? -4.188 14.68 20.031 1 76.75 4 LEU B O 1
ATOM 784 N N . PRO B 1 5 ? -4.191 12.477 19.734 1 82.62 5 PRO B N 1
ATOM 785 C CA . PRO B 1 5 ? -4.512 12.688 18.312 1 82.62 5 PRO B CA 1
ATOM 786 C C . PRO B 1 5 ? -5.898 13.289 18.109 1 82.62 5 PRO B C 1
ATOM 788 O O . PRO B 1 5 ? -6.832 12.977 18.844 1 82.62 5 PRO B O 1
ATOM 791 N N . ASP B 1 6 ? -6.023 14.273 17.328 1 90.25 6 ASP B N 1
ATOM 792 C CA . ASP B 1 6 ? -7.328 14.773 16.906 1 90.25 6 ASP B CA 1
ATOM 793 C C . ASP B 1 6 ? -8.055 13.758 16.031 1 90.25 6 ASP B C 1
ATOM 795 O O . ASP B 1 6 ? -7.551 12.656 15.812 1 90.25 6 ASP B O 1
ATOM 799 N N . GLU B 1 7 ? -9.234 14.117 15.578 1 91.19 7 GLU B N 1
ATOM 800 C CA . GLU B 1 7 ? -10.078 13.188 14.844 1 91.19 7 GLU B CA 1
ATOM 801 C C . GLU B 1 7 ? -9.43 12.773 13.523 1 91.19 7 GLU B C 1
ATOM 803 O O . GLU B 1 7 ? -9.508 11.609 13.125 1 91.19 7 GLU B O 1
ATOM 808 N N . GLY B 1 8 ? -8.844 13.719 12.82 1 91.12 8 GLY B N 1
ATOM 809 C CA . GLY B 1 8 ? -8.164 13.43 11.57 1 91.12 8 GLY B CA 1
ATOM 810 C C . GLY B 1 8 ? -6.984 12.492 11.734 1 91.12 8 GLY B C 1
ATOM 811 O O . GLY B 1 8 ? -6.824 11.539 10.961 1 91.12 8 GLY B O 1
ATOM 812 N N . ARG B 1 9 ? -6.207 12.758 12.703 1 93.81 9 ARG B N 1
ATOM 813 C CA . ARG B 1 9 ? -5.051 11.914 12.984 1 93.81 9 ARG B CA 1
ATOM 814 C C . ARG B 1 9 ? -5.48 10.516 13.406 1 93.81 9 ARG B C 1
ATOM 816 O O . ARG B 1 9 ? -4.879 9.523 12.992 1 93.81 9 ARG B O 1
ATOM 823 N N . LEU B 1 10 ? -6.52 10.477 14.227 1 96.06 10 LEU B N 1
ATOM 824 C CA . LEU B 1 10 ? -7.035 9.188 14.672 1 96.06 10 LEU B CA 1
ATOM 825 C C . LEU B 1 10 ? -7.547 8.367 13.492 1 96.06 10 LEU B C 1
ATOM 827 O O . LEU B 1 10 ? -7.32 7.16 13.43 1 96.06 10 LEU B O 1
ATOM 831 N N . ALA B 1 11 ? -8.25 9.016 12.602 1 96.12 11 ALA B N 1
ATOM 832 C CA . ALA B 1 11 ? -8.75 8.344 11.406 1 96.12 11 ALA B CA 1
ATOM 833 C C . ALA B 1 11 ? -7.609 7.75 10.594 1 96.12 11 ALA B C 1
ATOM 835 O O . ALA B 1 11 ? -7.719 6.625 10.094 1 96.12 11 ALA B O 1
ATOM 836 N N . ILE B 1 12 ? -6.543 8.477 10.492 1 97 12 ILE B N 1
ATOM 837 C CA . ILE B 1 12 ? -5.387 8.023 9.727 1 97 12 ILE B CA 1
ATOM 838 C C . ILE B 1 12 ? -4.75 6.824 10.422 1 97 12 ILE B C 1
ATOM 840 O O . ILE B 1 12 ? -4.387 5.844 9.766 1 97 12 ILE B O 1
ATOM 844 N N . ILE B 1 13 ? -4.641 6.887 11.773 1 97.94 13 ILE B N 1
ATOM 845 C CA . ILE B 1 13 ? -4.07 5.793 12.547 1 97.94 13 ILE B CA 1
ATOM 846 C C . ILE B 1 13 ? -4.895 4.523 12.336 1 97.94 13 ILE B C 1
ATOM 848 O O . ILE B 1 13 ? -4.34 3.451 12.086 1 97.94 13 ILE B O 1
ATOM 852 N N . ASN B 1 14 ? -6.184 4.703 12.375 1 97.81 14 ASN B N 1
ATOM 853 C CA . ASN B 1 14 ? -7.066 3.561 12.188 1 97.81 14 ASN B CA 1
ATOM 854 C C . ASN B 1 14 ? -6.93 2.969 10.789 1 97.81 14 ASN B C 1
ATOM 856 O O . ASN B 1 14 ? -6.949 1.747 10.625 1 97.81 14 ASN B O 1
ATOM 860 N N . ARG B 1 15 ? -6.844 3.799 9.766 1 97.69 15 ARG B N 1
ATOM 861 C CA . ARG B 1 15 ? -6.641 3.33 8.398 1 97.69 15 ARG B CA 1
ATOM 862 C C . ARG B 1 15 ? -5.324 2.568 8.273 1 97.69 15 ARG B C 1
ATOM 864 O O . ARG B 1 15 ? -5.266 1.521 7.625 1 97.69 15 ARG B O 1
ATOM 871 N N . LEU B 1 16 ? -4.273 3.055 8.867 1 98.31 16 LEU B N 1
ATOM 872 C CA . LEU B 1 16 ? -2.963 2.418 8.812 1 98.31 16 LEU B CA 1
ATOM 873 C C . LEU B 1 16 ? -2.988 1.057 9.5 1 98.31 16 LEU B C 1
ATOM 875 O O . LEU B 1 16 ? -2.373 0.102 9.016 1 98.31 16 LEU B O 1
ATOM 879 N N . ARG B 1 17 ? -3.732 0.986 10.594 1 97.75 17 ARG B N 1
ATOM 880 C CA . ARG B 1 17 ? -3.855 -0.284 11.297 1 97.75 17 ARG B CA 1
ATOM 881 C C . ARG B 1 17 ? -4.602 -1.312 10.453 1 97.75 17 ARG B C 1
ATOM 883 O O . ARG B 1 17 ? -4.254 -2.494 10.453 1 97.75 17 ARG B O 1
ATOM 890 N N . ARG B 1 18 ? -5.57 -0.873 9.781 1 97.44 18 ARG B N 1
ATOM 891 C CA . ARG B 1 18 ? -6.285 -1.762 8.867 1 97.44 18 ARG B CA 1
ATOM 892 C C . ARG B 1 18 ? -5.363 -2.271 7.766 1 97.44 18 ARG B C 1
ATOM 894 O O . ARG B 1 18 ? -5.379 -3.461 7.438 1 97.44 18 ARG B O 1
ATOM 901 N N . ILE B 1 19 ? -4.602 -1.349 7.184 1 98.44 19 ILE B N 1
ATOM 902 C CA . ILE B 1 19 ? -3.66 -1.708 6.129 1 98.44 19 ILE B CA 1
ATOM 903 C C . ILE B 1 19 ? -2.666 -2.742 6.656 1 98.44 19 ILE B C 1
ATOM 905 O O . ILE B 1 19 ? -2.357 -3.719 5.969 1 98.44 19 ILE B O 1
ATOM 909 N N . GLU B 1 20 ? 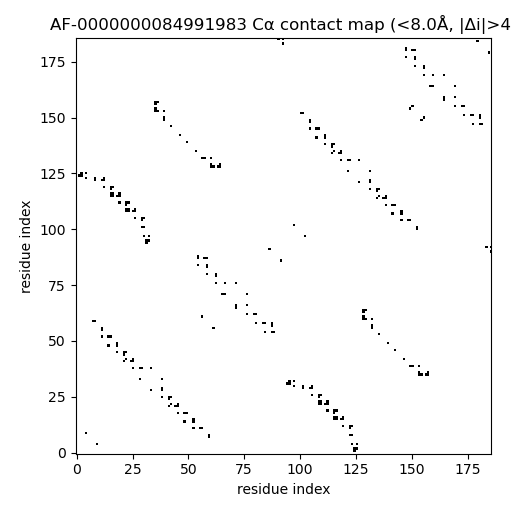-2.166 -2.52 7.836 1 98.06 20 GLU B N 1
ATOM 910 C CA . GLU B 1 20 ? -1.242 -3.463 8.461 1 98.06 20 GLU B CA 1
ATOM 911 C C . GLU B 1 20 ? -1.856 -4.859 8.555 1 98.06 20 GLU B C 1
ATOM 913 O O . GLU B 1 20 ? -1.199 -5.852 8.242 1 98.06 20 GLU B O 1
ATOM 918 N N . GLY B 1 21 ? -3.096 -4.891 9 1 97.25 21 GLY B N 1
ATOM 919 C CA . GLY B 1 21 ? -3.807 -6.16 9.062 1 97.25 21 GLY B CA 1
ATOM 920 C C . GLY B 1 21 ? -3.941 -6.832 7.711 1 97.25 21 GLY B C 1
ATOM 921 O O . GLY B 1 21 ? -3.791 -8.055 7.602 1 97.25 21 GLY B O 1
ATOM 922 N N . GLN B 1 22 ? -4.242 -5.973 6.652 1 97.81 22 GLN B N 1
ATOM 923 C CA . GLN B 1 22 ? -4.379 -6.512 5.305 1 97.81 22 GLN B CA 1
ATOM 924 C C . GLN B 1 22 ? -3.057 -7.086 4.805 1 97.81 22 GLN B C 1
ATOM 926 O O . GLN B 1 22 ? -3.031 -8.148 4.184 1 97.81 22 GLN B O 1
ATOM 931 N N . VAL B 1 23 ? -1.957 -6.395 5.082 1 98.25 23 VAL B N 1
ATOM 932 C CA . VAL B 1 23 ? -0.641 -6.871 4.672 1 98.25 23 VAL B CA 1
ATOM 933 C C . VAL B 1 23 ? -0.351 -8.219 5.336 1 98.25 23 VAL B C 1
ATOM 935 O O . VAL B 1 23 ? 0.088 -9.164 4.672 1 98.25 23 VAL B O 1
ATOM 938 N N . ARG B 1 24 ? -0.643 -8.336 6.613 1 97.19 24 ARG B N 1
ATOM 939 C CA . ARG B 1 24 ? -0.446 -9.578 7.348 1 97.19 24 ARG B CA 1
ATOM 940 C C . ARG B 1 24 ? -1.289 -10.703 6.758 1 97.19 24 ARG B C 1
ATOM 942 O O . ARG B 1 24 ? -0.828 -11.844 6.648 1 97.19 24 ARG B O 1
ATOM 949 N N . GLY B 1 25 ? -2.488 -10.305 6.449 1 97.19 25 GLY B N 1
ATOM 950 C CA . GLY B 1 25 ? -3.385 -11.273 5.84 1 97.19 25 GLY B CA 1
ATOM 951 C C . GLY B 1 25 ? -2.859 -11.828 4.531 1 97.19 25 GLY B C 1
ATOM 952 O O . GLY B 1 25 ? -2.846 -13.047 4.324 1 97.19 25 GLY B O 1
ATOM 953 N N . VAL B 1 26 ? -2.389 -10.961 3.623 1 97.81 26 VAL B N 1
ATOM 954 C CA . VAL B 1 26 ? -1.842 -11.391 2.34 1 97.81 26 VAL B CA 1
ATOM 955 C C . VAL B 1 26 ? -0.604 -12.258 2.568 1 97.81 26 VAL B C 1
ATOM 957 O O . VAL B 1 26 ? -0.441 -13.297 1.932 1 97.81 26 VAL B O 1
ATOM 960 N N . CYS B 1 27 ? 0.272 -11.773 3.426 1 97.88 27 CYS B N 1
ATOM 961 C CA . CYS B 1 27 ? 1.494 -12.508 3.74 1 97.88 27 CYS B CA 1
ATOM 962 C C . CYS B 1 27 ? 1.178 -13.922 4.199 1 97.88 27 CYS B C 1
ATOM 964 O O . CYS B 1 27 ? 1.786 -14.883 3.727 1 97.88 27 CYS B O 1
ATOM 966 N N . ARG B 1 28 ? 0.251 -14.078 5.113 1 97.06 28 ARG B N 1
ATOM 967 C CA . ARG B 1 28 ? -0.169 -15.383 5.617 1 97.06 28 ARG B CA 1
ATOM 968 C C . ARG B 1 28 ? -0.667 -16.266 4.48 1 97.06 28 ARG B C 1
ATOM 970 O O . ARG B 1 28 ? -0.328 -17.453 4.418 1 97.06 28 ARG B O 1
ATOM 977 N N . MET B 1 29 ? -1.467 -15.648 3.617 1 96.44 29 MET B N 1
ATOM 978 C CA . MET B 1 29 ? -2.01 -16.406 2.494 1 96.44 29 MET B CA 1
ATOM 979 C C . MET B 1 29 ? -0.891 -16.922 1.6 1 96.44 29 MET B C 1
ATOM 981 O O . MET B 1 29 ? -0.953 -18.062 1.121 1 96.44 29 MET B O 1
ATOM 985 N N . VAL B 1 30 ? 0.105 -16.109 1.355 1 96.5 30 VAL B N 1
ATOM 986 C CA . VAL B 1 30 ? 1.244 -16.5 0.53 1 96.5 30 VAL B CA 1
ATOM 987 C C . VAL B 1 30 ? 2.041 -17.594 1.233 1 96.5 30 VAL B C 1
ATOM 989 O O . VAL B 1 30 ? 2.424 -18.578 0.612 1 96.5 30 VAL B O 1
ATOM 992 N N . GLU B 1 31 ? 2.254 -17.469 2.52 1 96.19 31 GLU B N 1
ATOM 993 C CA . GLU B 1 31 ? 2.99 -18.453 3.309 1 96.19 31 GLU B CA 1
ATOM 994 C C . GLU B 1 31 ? 2.295 -19.797 3.289 1 96.19 31 GLU B C 1
ATOM 996 O O . GLU B 1 31 ? 2.955 -20.844 3.219 1 96.19 31 GLU B O 1
ATOM 1001 N N . GLU B 1 32 ? 1.002 -19.766 3.287 1 95.56 32 GLU B N 1
ATOM 1002 C CA . GLU B 1 32 ? 0.192 -20.984 3.35 1 95.56 32 GLU B CA 1
ATOM 1003 C C . GLU B 1 32 ? -0.101 -21.531 1.951 1 95.56 32 GLU B C 1
ATOM 1005 O O . GLU B 1 32 ? -0.798 -22.531 1.802 1 95.56 32 GLU B O 1
ATOM 1010 N N . ASP B 1 33 ? 0.403 -20.797 0.926 1 93.25 33 ASP B N 1
ATOM 1011 C CA . ASP B 1 33 ? 0.219 -21.172 -0.471 1 93.25 33 ASP B CA 1
ATOM 1012 C C . ASP B 1 33 ? -1.262 -21.344 -0.803 1 93.25 33 ASP B C 1
ATOM 1014 O O . ASP B 1 33 ? -1.664 -22.375 -1.355 1 93.25 33 ASP B O 1
ATOM 1018 N N . GLN B 1 34 ? -2.053 -20.438 -0.434 1 93.81 34 GLN B N 1
ATOM 1019 C CA . GLN B 1 34 ? -3.492 -20.453 -0.673 1 93.81 34 GLN B CA 1
ATOM 1020 C C . GLN B 1 34 ? -3.811 -20.203 -2.143 1 93.81 34 GLN B C 1
ATOM 1022 O O . GLN B 1 34 ? -2.902 -20.062 -2.965 1 93.81 34 GLN B O 1
ATOM 1027 N N . ASP B 1 35 ? -5.098 -20.25 -2.508 1 92.81 35 ASP B N 1
ATOM 1028 C CA . ASP B 1 35 ? -5.586 -20.062 -3.871 1 92.81 35 ASP B CA 1
ATOM 1029 C C . ASP B 1 35 ? -5.098 -18.734 -4.453 1 92.81 35 ASP B C 1
ATOM 1031 O O . ASP B 1 35 ? -5.234 -17.688 -3.824 1 92.81 35 ASP B O 1
ATOM 1035 N N . CYS B 1 36 ? -4.52 -18.828 -5.586 1 92.44 36 CYS B N 1
ATOM 1036 C CA . CYS B 1 36 ? -3.887 -17.688 -6.234 1 92.44 36 CYS B CA 1
ATOM 1037 C C . CYS B 1 36 ? -4.891 -16.562 -6.469 1 92.44 36 CYS B C 1
ATOM 1039 O O . CYS B 1 36 ? -4.551 -15.383 -6.355 1 92.44 36 CYS B O 1
ATOM 1041 N N . GLU B 1 37 ? -6.156 -16.891 -6.852 1 91 37 GLU B N 1
ATOM 1042 C CA . GLU B 1 37 ? -7.176 -15.867 -7.102 1 91 37 GLU B CA 1
ATOM 1043 C C . GLU B 1 37 ? -7.504 -15.094 -5.832 1 91 37 GLU B C 1
ATOM 1045 O O . GLU B 1 37 ? -7.688 -13.875 -5.871 1 91 37 GLU B O 1
ATOM 1050 N N . LYS B 1 38 ? -7.539 -15.82 -4.719 1 94.56 38 LYS B N 1
ATOM 1051 C CA . LYS B 1 38 ? -7.828 -15.188 -3.436 1 94.56 38 LYS B CA 1
ATOM 1052 C C . LYS B 1 38 ? -6.688 -14.266 -3.006 1 94.56 38 LYS B C 1
ATOM 1054 O O . LYS B 1 38 ? -6.922 -13.18 -2.477 1 94.56 38 LYS B O 1
ATOM 1059 N N . ILE B 1 39 ? -5.488 -14.727 -3.283 1 95.75 39 ILE B N 1
ATOM 1060 C CA . ILE B 1 39 ? -4.312 -13.93 -2.945 1 95.75 39 ILE B CA 1
ATOM 1061 C C . ILE B 1 39 ? -4.324 -12.633 -3.746 1 95.75 39 ILE B C 1
ATOM 1063 O O . ILE B 1 39 ? -4.086 -11.555 -3.195 1 95.75 39 ILE B O 1
ATOM 1067 N N . LEU B 1 40 ? -4.668 -12.703 -5.027 1 93.38 40 LEU B N 1
ATOM 1068 C CA . LEU B 1 40 ? -4.715 -11.523 -5.887 1 93.38 40 LEU B CA 1
ATOM 1069 C C . LEU B 1 40 ? -5.828 -10.57 -5.449 1 93.38 40 LEU B C 1
ATOM 1071 O O . LEU B 1 40 ? -5.645 -9.352 -5.438 1 93.38 40 LEU B O 1
ATOM 1075 N N . ASP B 1 41 ? -6.914 -11.141 -5.066 1 94.06 41 ASP B N 1
ATOM 1076 C CA . ASP B 1 41 ? -8.039 -10.328 -4.613 1 94.06 41 ASP B CA 1
ATOM 1077 C C . ASP B 1 41 ? -7.695 -9.586 -3.328 1 94.06 41 ASP B C 1
ATOM 1079 O O . ASP B 1 41 ? -7.996 -8.391 -3.197 1 94.06 41 ASP B O 1
ATOM 1083 N N . GLN B 1 42 ? -7.039 -10.336 -2.465 1 96.06 42 GLN B N 1
ATOM 1084 C CA . GLN B 1 42 ? -6.672 -9.719 -1.196 1 96.06 42 GLN B CA 1
ATOM 1085 C C . GLN B 1 42 ? -5.613 -8.641 -1.397 1 96.06 42 GLN B C 1
ATOM 1087 O O . GLN B 1 42 ? -5.617 -7.617 -0.706 1 96.06 42 GLN B O 1
ATOM 1092 N N . PHE B 1 43 ? -4.734 -8.852 -2.297 1 96.31 43 PHE B N 1
ATOM 1093 C CA . PHE B 1 43 ? -3.723 -7.844 -2.596 1 96.31 43 PHE B CA 1
ATOM 1094 C C . PHE B 1 43 ? -4.359 -6.598 -3.199 1 96.31 43 PHE B C 1
ATOM 1096 O O . PHE B 1 43 ? -3.957 -5.477 -2.883 1 96.31 43 PHE B O 1
ATOM 1103 N N . LYS B 1 44 ? -5.285 -6.793 -4.07 1 95.06 44 LYS B N 1
ATOM 1104 C CA . LYS B 1 44 ? -6.012 -5.664 -4.641 1 95.06 44 LYS B CA 1
ATOM 1105 C C . LYS B 1 44 ? -6.672 -4.824 -3.551 1 95.06 44 LYS B C 1
ATOM 1107 O O . LYS B 1 44 ? -6.648 -3.594 -3.604 1 95.06 44 LYS B O 1
ATOM 1112 N N . ALA B 1 45 ? -7.258 -5.508 -2.578 1 96.56 45 ALA B N 1
ATOM 1113 C CA . ALA B 1 45 ? -7.875 -4.824 -1.446 1 96.56 45 ALA B CA 1
ATOM 1114 C C . ALA B 1 45 ? -6.848 -4 -0.676 1 96.56 45 ALA B C 1
ATOM 1116 O O . ALA B 1 45 ? -7.141 -2.889 -0.229 1 96.56 45 ALA B O 1
ATOM 1117 N N . LEU B 1 46 ? -5.637 -4.539 -0.547 1 97.19 46 LEU B N 1
ATOM 1118 C CA . LEU B 1 46 ? -4.543 -3.834 0.113 1 97.19 46 LEU B CA 1
ATOM 1119 C C . LEU B 1 46 ? -4.168 -2.574 -0.659 1 97.19 46 LEU B C 1
ATOM 1121 O O . LEU B 1 46 ? -4.004 -1.503 -0.068 1 97.19 46 LEU B O 1
ATOM 1125 N N . GLU B 1 47 ? -4.07 -2.668 -1.936 1 94.31 47 GLU B N 1
ATOM 1126 C CA . GLU B 1 47 ? -3.73 -1.527 -2.779 1 94.31 47 GLU B CA 1
ATOM 1127 C C . GLU B 1 47 ? -4.773 -0.419 -2.658 1 94.31 47 GLU B C 1
ATOM 1129 O O . GLU B 1 47 ? -4.426 0.758 -2.547 1 94.31 47 GLU B O 1
ATOM 1134 N N . VAL B 1 48 ? -5.992 -0.818 -2.705 1 94.19 48 VAL B N 1
ATOM 1135 C CA . VAL B 1 48 ? -7.098 0.128 -2.605 1 94.19 48 VAL B CA 1
ATOM 1136 C C . VAL B 1 48 ? -7.066 0.822 -1.247 1 94.19 48 VAL B C 1
ATOM 1138 O O . VAL B 1 48 ? -7.25 2.039 -1.159 1 94.19 48 VAL B O 1
ATOM 1141 N N . ALA B 1 49 ? -6.852 -0.01 -0.21 1 96.44 49 ALA B N 1
ATOM 1142 C CA . ALA B 1 49 ? -6.777 0.539 1.142 1 96.44 49 ALA B CA 1
ATOM 1143 C C . ALA B 1 49 ? -5.652 1.564 1.253 1 96.44 49 ALA B C 1
ATOM 1145 O O . ALA B 1 49 ? -5.82 2.619 1.867 1 96.44 49 ALA B O 1
ATOM 1146 N N . VAL B 1 50 ? -4.477 1.346 0.664 1 96.25 50 VAL B N 1
ATOM 1147 C CA . VAL B 1 50 ? -3.336 2.256 0.702 1 96.25 50 VAL B CA 1
ATOM 1148 C C . VAL B 1 50 ? -3.668 3.533 -0.067 1 96.25 50 VAL B C 1
ATOM 1150 O O . VAL B 1 50 ? -3.361 4.637 0.389 1 96.25 50 VAL B O 1
ATOM 1153 N N . ARG B 1 51 ? -4.336 3.398 -1.163 1 92 51 ARG B N 1
ATOM 1154 C CA . ARG B 1 51 ? -4.734 4.551 -1.963 1 92 51 ARG B CA 1
ATOM 1155 C C . ARG B 1 51 ? -5.695 5.449 -1.191 1 92 51 ARG B C 1
ATOM 1157 O O . ARG B 1 51 ? -5.562 6.672 -1.21 1 92 51 ARG B O 1
ATOM 1164 N N . ASN B 1 52 ? -6.621 4.832 -0.602 1 92.94 52 ASN B N 1
ATOM 1165 C CA . ASN B 1 52 ? -7.578 5.578 0.207 1 92.94 52 ASN B CA 1
ATOM 1166 C C . ASN B 1 52 ? -6.898 6.277 1.381 1 92.94 52 ASN B C 1
ATOM 1168 O O . ASN B 1 52 ? -7.234 7.418 1.71 1 92.94 52 ASN B O 1
ATOM 1172 N N . CYS B 1 53 ? -5.961 5.648 1.966 1 96.19 53 CYS B N 1
ATOM 1173 C CA . CYS B 1 53 ? -5.211 6.234 3.07 1 96.19 53 CYS B CA 1
ATOM 1174 C C . CYS B 1 53 ? -4.371 7.414 2.596 1 96.19 53 CYS B C 1
ATOM 1176 O O . CYS B 1 53 ? -4.246 8.414 3.299 1 96.19 53 CYS B O 1
ATOM 1178 N N . ARG B 1 54 ? -3.846 7.277 1.45 1 92.19 54 ARG B N 1
ATOM 1179 C CA . ARG B 1 54 ? -3.062 8.352 0.845 1 92.19 54 ARG B CA 1
ATOM 1180 C C . ARG B 1 54 ? -3.859 9.648 0.8 1 92.19 54 ARG B C 1
ATOM 1182 O O . ARG B 1 54 ? -3.348 10.711 1.164 1 92.19 54 ARG B O 1
ATOM 1189 N N . ARG B 1 55 ? -5.062 9.562 0.389 1 90.19 55 ARG B N 1
ATOM 1190 C CA . ARG B 1 55 ? -5.926 10.734 0.316 1 90.19 55 ARG B CA 1
ATOM 1191 C C . ARG B 1 55 ? -6.086 11.383 1.687 1 90.19 55 ARG B C 1
ATOM 1193 O O . ARG B 1 55 ? -6.012 12.609 1.813 1 90.19 55 ARG B O 1
ATOM 1200 N N . ALA B 1 56 ? -6.273 10.594 2.643 1 92.75 56 ALA B N 1
ATOM 1201 C CA . ALA B 1 56 ? -6.457 11.086 4.004 1 92.75 56 ALA B CA 1
ATOM 1202 C C . ALA B 1 56 ? -5.164 11.695 4.543 1 92.75 56 ALA B C 1
ATOM 1204 O O . ALA B 1 56 ? -5.184 12.773 5.141 1 92.75 56 ALA B O 1
ATOM 1205 N N . VAL B 1 57 ? -4.062 11.078 4.305 1 93.94 57 VAL B N 1
ATOM 1206 C CA . VAL B 1 57 ? -2.762 11.508 4.812 1 93.94 57 VAL B CA 1
ATOM 1207 C C . VAL B 1 57 ? -2.357 12.82 4.145 1 93.94 57 VAL B C 1
ATOM 1209 O O . VAL B 1 57 ? -1.985 13.781 4.824 1 93.94 57 VAL B O 1
ATOM 1212 N N . ILE B 1 58 ? -2.455 12.836 2.85 1 89.94 58 ILE B N 1
ATOM 1213 C CA . ILE B 1 58 ? -2.062 14.023 2.104 1 89.94 58 ILE B CA 1
ATOM 1214 C C . ILE B 1 58 ? -2.973 15.188 2.479 1 89.94 58 ILE B C 1
ATOM 1216 O O . ILE B 1 58 ? -2.498 16.297 2.736 1 89.94 58 ILE B O 1
ATOM 1220 N N . GLY B 1 59 ? -4.246 14.938 2.496 1 87.62 59 GLY B N 1
ATOM 1221 C CA . GLY B 1 59 ? -5.195 15.977 2.859 1 87.62 59 GLY B CA 1
ATOM 1222 C C . GLY B 1 59 ? -4.945 16.562 4.238 1 87.62 59 GLY B C 1
ATOM 1223 O O . GLY B 1 59 ? -5.023 17.766 4.426 1 87.62 59 GLY B O 1
ATOM 1224 N N . TYR B 1 60 ? -4.617 15.766 5.152 1 90.5 60 TYR B N 1
ATOM 1225 C CA . TYR B 1 60 ? -4.422 16.188 6.531 1 90.5 60 TYR B CA 1
ATOM 1226 C C . TYR B 1 60 ? -3.068 16.875 6.703 1 90.5 60 TYR B C 1
ATOM 1228 O O . TYR B 1 60 ? -2.99 17.984 7.227 1 90.5 60 TYR B O 1
ATOM 1236 N N . TYR B 1 61 ? -2.01 16.297 6.223 1 90.31 61 TYR B N 1
ATOM 1237 C CA . TYR B 1 61 ? -0.668 16.781 6.543 1 90.31 61 TYR B CA 1
ATOM 1238 C C . TYR B 1 61 ? -0.229 17.859 5.566 1 90.31 61 TYR B C 1
ATOM 1240 O O . TYR B 1 61 ? 0.564 18.734 5.922 1 90.31 61 TYR B O 1
ATOM 1248 N N . MET B 1 62 ? -0.653 17.781 4.414 1 84.44 62 MET B N 1
ATOM 1249 C CA . MET B 1 62 ? -0.287 18.844 3.488 1 84.44 62 MET B CA 1
ATOM 1250 C C . MET B 1 62 ? -0.762 20.203 4.004 1 84.44 62 MET B C 1
ATOM 1252 O O . MET B 1 62 ? -0.007 21.172 3.984 1 84.44 62 MET B O 1
ATOM 1256 N N . ILE B 1 63 ? -1.947 20.234 4.48 1 83.44 63 ILE B N 1
ATOM 1257 C CA . ILE B 1 63 ? -2.529 21.453 5.008 1 83.44 63 ILE B CA 1
ATOM 1258 C C . ILE B 1 63 ? -1.787 21.875 6.273 1 83.44 63 ILE B C 1
ATOM 1260 O O . ILE B 1 63 ? -1.481 23.062 6.457 1 83.44 63 ILE B O 1
ATOM 1264 N N . ARG B 1 64 ? -1.496 21.016 7.066 1 84.44 64 ARG B N 1
ATOM 1265 C CA . ARG B 1 64 ? -0.791 21.281 8.312 1 84.44 64 ARG B CA 1
ATOM 1266 C C . ARG B 1 64 ? 0.616 21.812 8.039 1 84.44 64 ARG B C 1
ATOM 1268 O O . ARG B 1 64 ? 1.073 22.75 8.695 1 84.44 64 ARG B O 1
ATOM 1275 N N . CYS B 1 65 ? 1.283 21.172 7.16 1 85.75 65 CYS B N 1
ATOM 1276 C CA . CYS B 1 65 ? 2.631 21.594 6.801 1 85.75 65 CYS B CA 1
ATOM 1277 C C . CYS B 1 65 ? 2.623 23.031 6.266 1 85.75 65 CYS B C 1
ATOM 1279 O O . CYS B 1 65 ? 3.479 23.828 6.629 1 85.75 65 CYS B O 1
ATOM 1281 N N . VAL B 1 66 ? 1.708 23.297 5.402 1 82.88 66 VAL B N 1
ATOM 1282 C CA . VAL B 1 66 ? 1.583 24.625 4.824 1 82.88 66 VAL B CA 1
ATOM 1283 C C . VAL B 1 66 ? 1.31 25.641 5.93 1 82.88 66 VAL B C 1
ATOM 1285 O O . VAL B 1 66 ? 1.924 26.719 5.965 1 82.88 66 VAL B O 1
ATOM 1288 N N . LYS B 1 67 ? 0.464 25.312 6.852 1 83.88 67 LYS B N 1
ATOM 1289 C CA . LYS B 1 67 ? 0.127 26.203 7.957 1 83.88 67 LYS B CA 1
ATOM 1290 C C . LYS B 1 67 ? 1.326 26.422 8.875 1 83.88 67 LYS B C 1
ATOM 1292 O O . LYS B 1 67 ? 1.533 27.531 9.383 1 83.88 67 LYS B O 1
ATOM 1297 N N . GLU B 1 6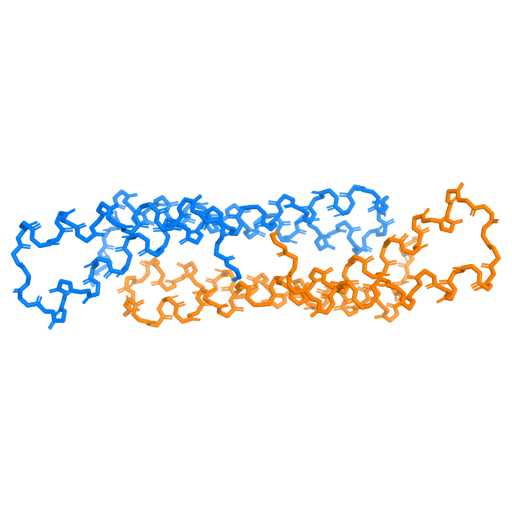8 ? 2.031 25.406 9.062 1 82.5 68 GLU B N 1
ATOM 1298 C CA . GLU B 1 68 ? 3.174 25.484 9.969 1 82.5 68 GLU B CA 1
ATOM 1299 C C . GLU B 1 68 ? 4.309 26.297 9.359 1 82.5 68 GLU B C 1
ATOM 1301 O O . GLU B 1 68 ? 5.066 26.953 10.07 1 82.5 68 GLU B O 1
ATOM 1306 N N . ARG B 1 69 ? 4.414 26.234 8.055 1 84.25 69 ARG B N 1
ATOM 1307 C CA . ARG B 1 69 ? 5.566 26.828 7.391 1 84.25 69 ARG B CA 1
ATOM 1308 C C . ARG B 1 69 ? 5.25 28.234 6.906 1 84.25 69 ARG B C 1
ATOM 1310 O O . ARG B 1 69 ? 6.145 29.078 6.789 1 84.25 69 ARG B O 1
ATOM 1317 N N . PHE B 1 70 ? 3.93 28.328 6.656 1 82.81 70 PHE B N 1
ATOM 1318 C CA . PHE B 1 70 ? 3.559 29.609 6.078 1 82.81 70 PHE B CA 1
ATOM 1319 C C . PHE B 1 70 ? 2.467 30.281 6.902 1 82.81 70 PHE B C 1
ATOM 1321 O O . PHE B 1 70 ? 1.71 29.60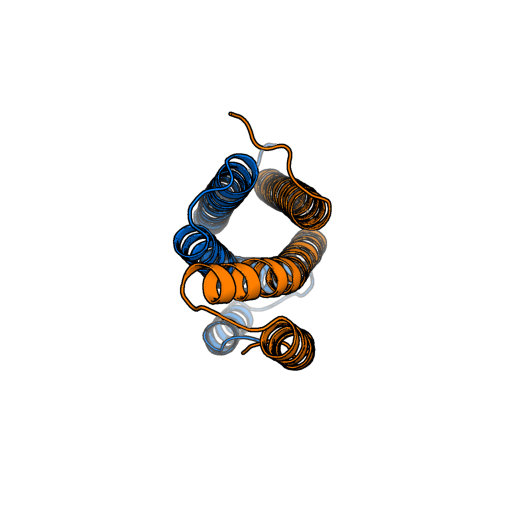9 7.605 1 82.81 70 PHE B O 1
ATOM 1328 N N . GLN B 1 71 ? 2.52 31.609 7.129 1 82.44 71 GLN B N 1
ATOM 1329 C CA . GLN B 1 71 ? 1.451 32.375 7.766 1 82.44 71 GLN B CA 1
ATOM 1330 C C . GLN B 1 71 ? 0.233 32.469 6.852 1 82.44 71 GLN B C 1
ATOM 1332 O O . GLN B 1 71 ? 0.016 33.5 6.215 1 82.44 71 GLN B O 1
ATOM 1337 N N . CYS B 1 72 ? -0.5 31.328 6.836 1 80.88 72 CYS B N 1
ATOM 1338 C CA . CYS B 1 72 ? -1.644 31.281 5.934 1 80.88 72 CYS B CA 1
ATOM 1339 C C . CYS B 1 72 ? -2.92 31.719 6.645 1 80.88 72 CYS B C 1
ATOM 1341 O O . CYS B 1 72 ? -3.129 31.375 7.812 1 80.88 72 CYS B O 1
ATOM 1343 N N . SER B 1 73 ? -3.613 32.531 5.953 1 86.94 73 SER B N 1
ATOM 1344 C CA . SER B 1 73 ? -4.941 32.875 6.449 1 86.94 73 SER B CA 1
ATOM 1345 C C . SER B 1 73 ? -5.879 31.688 6.414 1 86.94 73 SER B C 1
ATOM 1347 O O . SER B 1 73 ? -5.617 30.719 5.707 1 86.94 73 SER B O 1
ATOM 1349 N N . GLU B 1 74 ? -6.867 31.719 7.211 1 86 74 GLU B N 1
ATOM 1350 C CA . GLU B 1 74 ? -7.875 30.656 7.203 1 86 74 GLU B CA 1
ATOM 1351 C C . GLU B 1 74 ? -8.508 30.5 5.824 1 86 74 GLU B C 1
ATOM 1353 O O . GLU B 1 74 ? -8.852 29.391 5.406 1 86 74 GLU B O 1
ATOM 1358 N N . GLU B 1 75 ? -8.625 31.656 5.203 1 87.38 75 GLU B N 1
ATOM 1359 C CA . GLU B 1 75 ? -9.188 31.641 3.855 1 87.38 75 GLU B CA 1
ATOM 1360 C C . GLU B 1 75 ? -8.297 30.859 2.895 1 87.38 75 GLU B C 1
ATOM 1362 O O . GLU B 1 75 ? -8.789 30.078 2.086 1 87.38 75 GLU B O 1
ATOM 1367 N N . MET B 1 76 ? -7.027 31.109 2.959 1 84.44 76 MET B N 1
ATOM 1368 C CA . MET B 1 76 ? -6.074 30.406 2.105 1 84.44 76 MET B CA 1
ATOM 1369 C C . MET B 1 76 ? -6.066 28.922 2.412 1 84.44 76 MET B C 1
ATOM 1371 O O . MET B 1 76 ? -6.016 28.094 1.498 1 84.44 76 MET B O 1
ATOM 1375 N N . VAL B 1 77 ? -6.18 28.609 3.676 1 84.69 77 VAL B N 1
ATOM 1376 C CA . VAL B 1 77 ? -6.203 27.219 4.117 1 84.69 77 VAL B CA 1
ATOM 1377 C C . VAL B 1 77 ? -7.445 26.516 3.564 1 84.69 77 VAL B C 1
ATOM 1379 O O . VAL B 1 77 ? -7.371 25.375 3.096 1 84.69 77 VAL B O 1
ATOM 1382 N N . GLY B 1 78 ? -8.57 27.172 3.678 1 85.44 78 GLY B N 1
ATOM 1383 C CA . GLY B 1 78 ? -9.805 26.641 3.133 1 85.44 78 GLY B CA 1
ATOM 1384 C C . GLY B 1 78 ? -9.742 26.391 1.637 1 85.44 78 GLY B C 1
ATOM 1385 O O . GLY B 1 78 ? -10.195 25.359 1.153 1 85.44 78 GLY B O 1
ATOM 1386 N N . PHE B 1 79 ? -9.125 27.266 0.943 1 84.56 79 PHE B N 1
ATOM 1387 C CA . PHE B 1 79 ? -8.945 27.141 -0.498 1 84.56 79 PHE B CA 1
ATOM 1388 C C . PHE B 1 79 ? -8.055 25.953 -0.829 1 84.56 79 PHE B C 1
ATOM 1390 O O . PHE B 1 79 ? -8.391 25.141 -1.702 1 84.56 79 PHE B O 1
ATOM 1397 N N . LEU B 1 80 ? -6.988 25.797 -0.191 1 82.44 80 LEU B N 1
ATOM 1398 C CA 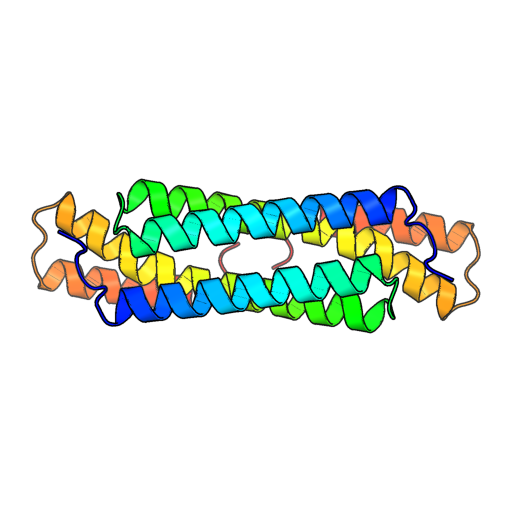. LEU B 1 80 ? -6.051 24.703 -0.408 1 82.44 80 LEU B CA 1
ATOM 1399 C C . LEU B 1 80 ? -6.719 23.359 -0.152 1 82.44 80 LEU B C 1
ATOM 1401 O O . LEU B 1 80 ? -6.543 22.422 -0.927 1 82.44 80 LEU B O 1
ATOM 1405 N N . LYS B 1 81 ? -7.512 23.344 0.917 1 83.5 81 LYS B N 1
ATOM 1406 C CA . LYS B 1 81 ? -8.219 22.109 1.26 1 83.5 81 LYS B CA 1
ATOM 1407 C C . LYS B 1 81 ? -9.164 21.688 0.138 1 83.5 81 LYS B C 1
ATOM 1409 O O . LYS B 1 81 ? -9.227 20.516 -0.219 1 83.5 81 LYS B O 1
ATOM 1414 N N . GLN B 1 82 ? -9.828 22.578 -0.428 1 84.69 82 GLN B N 1
ATOM 1415 C CA . GLN B 1 82 ? -10.789 22.312 -1.494 1 84.69 82 GLN B CA 1
ATOM 1416 C C . GLN B 1 82 ? -10.086 21.828 -2.758 1 84.69 82 GLN B C 1
ATOM 1418 O O . GLN B 1 82 ? -10.539 20.875 -3.398 1 84.69 82 GLN B O 1
ATOM 1423 N N . ARG B 1 83 ? -9.016 22.344 -3.127 1 82.19 83 ARG B N 1
ATOM 1424 C CA . ARG B 1 83 ? -8.281 21.984 -4.336 1 82.19 83 ARG B CA 1
ATOM 1425 C C . ARG B 1 83 ? -7.625 20.609 -4.188 1 82.19 83 ARG B C 1
ATOM 1427 O O . ARG B 1 83 ? -7.625 19.812 -5.125 1 82.19 83 ARG B O 1
ATOM 1434 N N . LEU B 1 84 ? -7.094 20.422 -3.045 1 82.12 84 LEU B N 1
ATOM 1435 C CA . LEU B 1 84 ? -6.422 19.156 -2.785 1 82.12 84 LEU B CA 1
ATOM 1436 C C . LEU B 1 84 ? -7.41 18 -2.83 1 82.12 84 LEU B C 1
ATOM 1438 O O . LEU B 1 84 ? -7.094 16.922 -3.352 1 82.12 84 LEU B O 1
ATOM 1442 N N . SER B 1 85 ? -8.578 18.234 -2.279 1 79.56 85 SER B N 1
ATOM 1443 C CA . SER B 1 85 ? -9.609 17.203 -2.291 1 79.56 85 SER B CA 1
ATOM 1444 C C . SER B 1 85 ? -9.945 16.781 -3.715 1 79.56 85 SER B C 1
ATOM 1446 O O . SER B 1 85 ? -10.109 15.586 -3.986 1 79.56 85 SER B O 1
ATOM 1448 N N . GLY B 1 86 ? -10.016 17.719 -4.539 1 76.56 86 GLY B N 1
ATOM 1449 C CA . GLY B 1 86 ? -10.266 17.422 -5.941 1 76.56 86 GLY B CA 1
ATOM 1450 C C . GLY B 1 86 ? -9.164 16.609 -6.586 1 76.56 86 GLY B C 1
ATOM 1451 O O . GLY B 1 86 ? -9.43 15.695 -7.367 1 76.56 86 GLY B O 1
ATOM 1452 N N . ILE B 1 87 ? -7.98 16.859 -6.203 1 74.19 87 ILE B N 1
ATOM 1453 C CA . ILE B 1 87 ? -6.809 16.203 -6.758 1 74.19 87 ILE B CA 1
ATOM 1454 C C . ILE B 1 87 ? -6.707 14.781 -6.199 1 74.19 87 ILE B C 1
ATOM 1456 O O . ILE B 1 87 ? -6.43 13.836 -6.938 1 74.19 87 ILE B O 1
ATOM 1460 N N . LEU B 1 88 ? -6.992 14.719 -4.93 1 77.44 88 LEU B N 1
ATOM 1461 C CA . LEU B 1 88 ? -6.824 13.445 -4.242 1 77.44 88 LEU B CA 1
ATOM 1462 C C . LEU B 1 88 ? -7.918 12.461 -4.652 1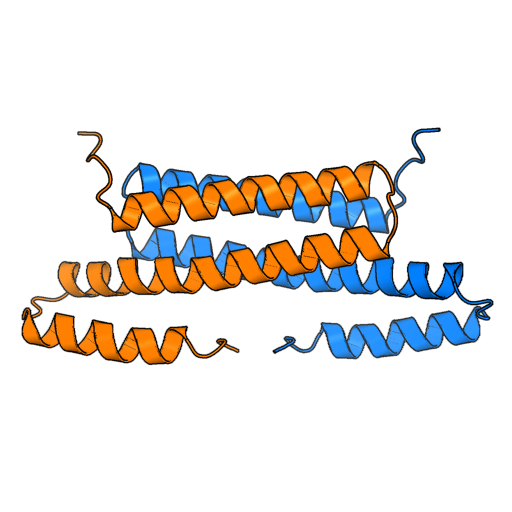 77.44 88 LEU B C 1
ATOM 1464 O O . LEU B 1 88 ? -7.715 11.25 -4.594 1 77.44 88 LEU B O 1
ATOM 1468 N N . ASP B 1 89 ? -9.031 12.969 -5.082 1 71.44 89 ASP B N 1
ATOM 1469 C CA . ASP B 1 89 ? -10.125 12.125 -5.543 1 71.44 89 ASP B CA 1
ATOM 1470 C C . ASP B 1 89 ? -9.844 11.562 -6.934 1 71.44 89 ASP B C 1
ATOM 1472 O O . ASP B 1 89 ? -10.531 10.648 -7.395 1 71.44 89 ASP B O 1
ATOM 1476 N N . THR B 1 90 ? -8.805 12.141 -7.543 1 62.19 90 THR B N 1
ATOM 1477 C CA . THR B 1 90 ? -8.359 11.633 -8.836 1 62.19 90 THR B CA 1
ATOM 1478 C C . THR B 1 90 ? -7.156 10.711 -8.664 1 62.19 90 THR B C 1
ATOM 1480 O O . THR B 1 90 ? -6.211 11.039 -7.945 1 62.19 90 THR B O 1
ATOM 1483 N N . PRO B 1 91 ? -7.281 9.414 -8.961 1 54.31 91 PRO B N 1
ATOM 1484 C CA . PRO B 1 91 ? -6.141 8.508 -8.805 1 54.31 91 PRO B CA 1
ATOM 1485 C C . PRO B 1 91 ? -4.844 9.094 -9.359 1 54.31 91 PRO B C 1
ATOM 1487 O O . PRO B 1 91 ? -4.832 9.656 -10.453 1 54.31 91 PRO B O 1
ATOM 1490 N N . LEU B 1 92 ? -3.988 9.391 -8.367 1 52.88 92 LEU B N 1
ATOM 1491 C CA . LEU B 1 92 ? -2.715 9.938 -8.82 1 52.88 92 LEU B CA 1
ATOM 1492 C C . LEU B 1 92 ? -1.943 8.914 -9.648 1 52.88 92 LEU B C 1
ATOM 1494 O O . LEU B 1 92 ? -2.002 7.715 -9.367 1 52.88 92 LEU B O 1
ATOM 1498 N N . PRO B 1 93 ? -1.389 9.344 -10.656 1 46.34 93 PRO B N 1
ATOM 1499 C CA . PRO B 1 93 ? -0.618 8.453 -11.523 1 46.34 93 PRO B CA 1
ATOM 1500 C C . PRO B 1 93 ? 0.528 7.762 -10.789 1 46.34 93 PRO B C 1
ATOM 1502 O O . PRO B 1 93 ? 1.012 8.266 -9.773 1 46.34 93 PRO B O 1
#

Foldseek 3Di:
DPPDDDPLRVVLVVLVVVLVVLVVVLVVCVVVVHDPVVSVVSVVVSVVSVLVSVLSVCLPVVLVVCVVVDVDDPVRSVVVSVVSNVVSVDPDD/DPPPDDPLRVVLVVLVVVLVVLVVVLVVCVVVVHDPVVSVVSVVVSVVSVLVSVLSVCLPVVLVVCVVVDVDDPVRSVVVSVVSNVVSVDPDD